Protein AF-A0A101X7H2-F1 (afdb_monomer)

Sequence (208 aa):
MVAVSFTDTSLLNEIDEDVVIRFPIRPHTFKRGKVRLMSVDAFEKALDPGRLSILKLIAFGVSRPPVIRQKLKLPKSTLYKHISVLTRYGWIERGEFGLVFSAPVYLVYEVEDGGPGSLSIRLVNGKGAFVDEKTGFIIINGVRPIPNCLKCPMLKQCTQHVKLLANTFNVTLRSGTPAEAYIEVLTWVTSKNLAKILNSIYLDLSLR

Nearest PDB structures (foldseek):
  1y0u-assembly1_B  TM=8.207E-01  e=7.523E-02  Archaeoglobus fulgidus DSM 4304
  5eeg-assembly1_A  TM=7.521E-01  e=1.465E-01  Streptomyces peucetius
  5eeg-assembly1_B  TM=7.516E-01  e=1.379E-01  Streptomyces peucetius
  8tjj-assembly2_B  TM=3.809E-01  e=6.273E-02  uncultured bacterium
  8tjj-assembly2_C  TM=3.634E-01  e=7.081E-02  uncultured bacterium

Secondary structure (DSSP, 8-state):
--------TT--------------------SS--EEEEEHHHHHGGGSHHHHHHHHHHHTT---HHHHHHHHT--HHHHHHHHHHHHHTTSEEEETTEEEES-SEEEEEEEEE-STT-EEEEEEEEEEEEEETTTEEEEEESSS--GGGGG-TTHHHHHHHHHHHHHHTT-----SSHHHHHHHHHHHHHHTSHHHHHHHS-------

Structure (mmCIF, N/CA/C/O backbone):
data_AF-A0A101X7H2-F1
#
_entry.id   AF-A0A101X7H2-F1
#
loop_
_atom_site.group_PDB
_atom_site.id
_atom_site.type_symbol
_atom_site.label_atom_id
_atom_site.label_alt_id
_atom_site.label_comp_id
_atom_site.label_asym_id
_atom_site.label_entity_id
_atom_site.label_seq_id
_atom_site.pdbx_PDB_ins_code
_atom_site.Cartn_x
_atom_site.Cartn_y
_atom_site.Cartn_z
_atom_site.occupancy
_atom_site.B_iso_or_equiv
_atom_site.auth_seq_id
_atom_site.auth_comp_id
_atom_site.auth_asym_id
_atom_site.auth_atom_id
_atom_site.pdbx_PDB_model_num
ATOM 1 N N . MET A 1 1 ? -66.264 -34.685 20.750 1.00 34.75 1 MET A N 1
ATOM 2 C CA . MET A 1 1 ? -65.382 -34.739 19.568 1.00 34.75 1 MET A CA 1
ATOM 3 C C . MET A 1 1 ? -65.082 -33.316 19.139 1.00 34.75 1 MET A C 1
ATOM 5 O O . MET A 1 1 ? -66.012 -32.564 18.907 1.00 34.75 1 MET A O 1
ATOM 9 N N . VAL A 1 2 ? -63.784 -33.004 19.153 1.00 33.31 2 VAL A N 1
ATOM 10 C CA . VAL A 1 2 ? -63.041 -31.872 18.568 1.00 33.31 2 VAL A CA 1
ATOM 11 C C . VAL A 1 2 ? -63.597 -30.459 18.790 1.00 33.31 2 VAL A C 1
ATOM 13 O O . VAL A 1 2 ? -64.379 -29.932 18.008 1.00 33.31 2 VAL A O 1
ATOM 16 N N . ALA A 1 3 ? -63.079 -29.829 19.848 1.00 29.88 3 ALA A N 1
ATOM 17 C CA . ALA A 1 3 ? -62.996 -28.383 19.984 1.00 29.88 3 ALA A CA 1
ATOM 18 C C . ALA A 1 3 ? -61.981 -27.843 18.964 1.00 29.88 3 ALA A C 1
ATOM 20 O O . ALA A 1 3 ? -60.828 -28.277 18.950 1.00 29.88 3 ALA A O 1
ATOM 21 N N . VAL A 1 4 ? -62.405 -26.912 18.109 1.00 37.12 4 VAL A N 1
ATOM 22 C CA . VAL A 1 4 ? -61.496 -26.172 17.229 1.00 37.12 4 VAL A CA 1
ATOM 23 C C . VAL A 1 4 ? -60.941 -25.008 18.041 1.00 37.12 4 VAL A C 1
ATOM 25 O O . VAL A 1 4 ? -61.641 -24.054 18.369 1.00 37.12 4 VAL A O 1
ATOM 28 N N . SER A 1 5 ? -59.688 -25.180 18.448 1.00 35.41 5 SER A N 1
ATOM 29 C CA . SER A 1 5 ? -58.875 -24.207 19.162 1.00 35.41 5 SER A CA 1
ATOM 30 C C . SER A 1 5 ? -58.620 -22.983 18.281 1.00 35.41 5 SER A C 1
ATOM 32 O O . SER A 1 5 ? -58.211 -23.105 17.128 1.00 35.41 5 SER A O 1
ATOM 34 N N . PHE A 1 6 ? -58.860 -21.804 18.858 1.00 43.09 6 PHE A N 1
ATOM 35 C CA . PHE A 1 6 ? -58.275 -20.540 18.430 1.00 43.09 6 PHE A CA 1
ATOM 36 C C . PHE A 1 6 ? -56.750 -20.648 18.547 1.00 43.09 6 PHE A C 1
ATOM 38 O O . PHE A 1 6 ? -56.192 -20.427 19.620 1.00 43.09 6 PHE A O 1
ATOM 45 N N . THR A 1 7 ? -56.071 -20.983 17.456 1.00 40.22 7 THR A N 1
ATOM 46 C CA . THR A 1 7 ? -54.629 -20.757 17.328 1.00 40.22 7 THR A CA 1
ATOM 47 C C . THR A 1 7 ? -54.407 -19.410 16.660 1.00 40.22 7 THR A C 1
ATOM 49 O O . THR A 1 7 ? -54.354 -19.289 15.441 1.00 40.22 7 THR A O 1
ATOM 52 N N . ASP A 1 8 ? -54.404 -18.396 17.518 1.00 34.41 8 ASP A N 1
ATOM 53 C CA . ASP A 1 8 ? -53.362 -17.375 17.608 1.00 34.41 8 ASP A CA 1
ATOM 54 C C . ASP A 1 8 ? -52.754 -16.880 16.278 1.00 34.41 8 ASP A C 1
ATOM 56 O O . ASP A 1 8 ? -51.715 -17.339 15.809 1.00 34.41 8 ASP A O 1
ATOM 60 N N . THR A 1 9 ? -53.386 -15.870 15.681 1.00 38.22 9 THR A N 1
ATOM 61 C CA . THR A 1 9 ? -52.862 -15.093 14.543 1.00 38.22 9 THR A CA 1
ATOM 62 C C . THR A 1 9 ? -51.767 -14.088 14.945 1.00 38.22 9 THR A C 1
ATOM 64 O O . THR A 1 9 ? -51.571 -13.088 14.260 1.00 38.22 9 THR A O 1
ATOM 67 N N . SER A 1 10 ? -51.046 -14.319 16.047 1.00 34.50 10 SER A N 1
ATOM 68 C CA . SER A 1 10 ? -50.005 -13.408 16.555 1.00 34.50 10 SER A CA 1
ATOM 69 C C . SER A 1 10 ? -48.562 -13.789 16.178 1.00 34.50 10 SER A C 1
ATOM 71 O O . SER A 1 10 ? -47.632 -13.088 16.563 1.00 34.50 10 SER A O 1
ATOM 73 N N . LEU A 1 11 ? -48.350 -14.825 15.355 1.00 39.25 11 LEU A N 1
ATOM 74 C CA . LEU A 1 11 ? -47.014 -15.299 14.937 1.00 39.25 11 LEU A CA 1
ATOM 75 C C . LEU A 1 11 ? -46.610 -14.937 13.493 1.00 39.25 11 LEU A C 1
ATOM 77 O O . LEU A 1 11 ? -45.854 -15.661 12.855 1.00 39.25 11 LEU A O 1
ATOM 81 N N . LEU A 1 12 ? -47.084 -13.807 12.963 1.00 36.59 12 LEU A N 1
ATOM 82 C CA . LEU A 1 12 ? -46.564 -13.236 11.705 1.00 36.59 12 LEU A CA 1
ATOM 83 C C . LEU A 1 12 ? -45.956 -11.838 11.895 1.00 36.59 12 LEU A C 1
ATOM 85 O O . LEU A 1 12 ? -45.881 -11.055 10.952 1.00 36.59 12 LEU A O 1
ATOM 89 N N . ASN A 1 13 ? -45.494 -11.534 13.109 1.00 44.19 13 ASN A N 1
ATOM 90 C CA . ASN A 1 13 ? -44.540 -10.454 13.340 1.00 44.19 13 ASN A CA 1
ATOM 91 C C . ASN A 1 13 ? -43.134 -11.044 13.360 1.00 44.19 13 ASN A C 1
ATOM 93 O O . ASN A 1 13 ? -42.662 -11.445 14.413 1.00 44.19 13 ASN A O 1
ATOM 97 N N . GLU A 1 14 ? -42.533 -11.128 12.180 1.00 42.12 14 GLU A N 1
ATOM 98 C CA . GLU A 1 14 ? -41.096 -10.999 11.896 1.00 42.12 14 GLU A CA 1
ATOM 99 C C . GLU A 1 14 ? -40.931 -11.407 10.431 1.00 42.12 14 GLU A C 1
ATOM 101 O O . GLU A 1 14 ? -40.476 -12.492 10.085 1.00 42.12 14 GLU A O 1
ATOM 106 N N . ILE A 1 15 ? -41.406 -10.543 9.529 1.00 39.25 15 ILE A N 1
ATOM 107 C CA . ILE A 1 15 ? -40.861 -10.572 8.176 1.00 39.25 15 ILE A CA 1
ATOM 108 C C . ILE A 1 15 ? -39.441 -10.046 8.343 1.00 39.25 15 ILE A C 1
ATOM 110 O O . ILE A 1 15 ? -39.266 -8.860 8.616 1.00 39.25 15 ILE A O 1
ATOM 114 N N . ASP A 1 16 ? -38.482 -10.970 8.255 1.00 42.03 16 ASP A N 1
ATOM 115 C CA . ASP A 1 16 ? -37.051 -10.743 8.073 1.00 42.03 16 ASP A CA 1
ATOM 116 C C . ASP A 1 16 ? -36.818 -9.520 7.182 1.00 42.03 16 ASP A C 1
ATOM 118 O O . ASP A 1 16 ? -36.828 -9.598 5.950 1.00 42.03 16 ASP A O 1
ATOM 122 N N . GLU A 1 17 ? -36.574 -8.373 7.802 1.00 36.44 17 GLU A N 1
ATOM 123 C CA . GLU A 1 17 ? -35.871 -7.289 7.141 1.00 36.44 17 GLU A CA 1
ATOM 124 C C . GLU A 1 17 ? -34.368 -7.528 7.313 1.00 36.44 17 GLU A C 1
ATOM 126 O O . GLU A 1 17 ? -33.645 -6.738 7.920 1.00 36.44 17 GLU A O 1
ATOM 131 N N . ASP A 1 18 ? -33.876 -8.611 6.702 1.00 37.03 18 ASP A N 1
ATOM 132 C CA . ASP A 1 18 ? -32.499 -8.652 6.215 1.00 37.03 18 ASP A CA 1
ATOM 133 C C . ASP A 1 18 ? -32.395 -7.599 5.102 1.00 37.03 18 ASP A C 1
ATOM 135 O O . ASP A 1 18 ? -32.507 -7.869 3.899 1.00 37.03 18 ASP A O 1
ATOM 139 N N . VAL A 1 19 ? -32.233 -6.336 5.506 1.00 32.72 19 VAL A N 1
ATOM 140 C CA . VAL A 1 19 ? -31.982 -5.227 4.589 1.00 32.72 19 VAL A CA 1
ATOM 141 C C . VAL A 1 19 ? -30.575 -5.402 4.028 1.00 32.72 19 VAL A C 1
ATOM 143 O O . VAL A 1 19 ? -29.582 -4.873 4.527 1.00 32.72 19 VAL A O 1
ATOM 146 N N . VAL A 1 20 ? -30.494 -6.154 2.933 1.00 32.53 20 VAL A N 1
ATOM 147 C CA . VAL A 1 20 ? -29.313 -6.256 2.079 1.00 32.53 20 VAL A CA 1
ATOM 148 C C . VAL A 1 20 ? -29.099 -4.903 1.397 1.00 32.53 20 VAL A C 1
ATOM 150 O O . VAL A 1 20 ? -29.690 -4.605 0.354 1.00 32.53 20 VAL A O 1
ATOM 153 N N . ILE A 1 21 ? -28.236 -4.064 1.971 1.00 34.41 21 ILE A N 1
ATOM 154 C CA . ILE A 1 21 ? -27.863 -2.792 1.348 1.00 34.41 21 ILE A CA 1
ATOM 155 C C . ILE A 1 21 ? -26.927 -3.065 0.159 1.00 34.41 21 ILE A C 1
ATOM 157 O O . ILE A 1 21 ? -25.789 -3.509 0.311 1.00 34.41 21 ILE A O 1
ATOM 161 N N . ARG A 1 22 ? -27.414 -2.782 -1.056 1.00 31.39 22 ARG A N 1
ATOM 162 C CA . ARG A 1 22 ? -26.654 -2.842 -2.316 1.00 31.39 22 ARG A CA 1
ATOM 163 C C . ARG A 1 22 ? -25.973 -1.492 -2.576 1.00 31.39 22 ARG A C 1
ATOM 165 O O . ARG A 1 22 ? -26.665 -0.494 -2.757 1.00 31.39 22 ARG A O 1
ATOM 172 N N . PHE A 1 23 ? -24.641 -1.454 -2.678 1.00 37.84 23 PHE A N 1
ATOM 173 C CA . PHE A 1 23 ? -23.886 -0.226 -2.978 1.00 37.84 23 PHE A CA 1
ATOM 174 C C . PHE A 1 23 ? -23.276 -0.248 -4.396 1.00 37.84 23 PHE A C 1
ATOM 176 O O . PHE A 1 23 ? -22.482 -1.138 -4.706 1.00 37.84 23 PHE A O 1
ATOM 183 N N . PRO A 1 24 ? -23.603 0.717 -5.280 1.00 30.33 24 PRO A N 1
ATOM 184 C CA . PRO A 1 24 ? -22.972 0.847 -6.591 1.00 30.33 24 PRO A CA 1
ATOM 185 C C . PRO A 1 24 ? -21.582 1.501 -6.494 1.00 30.33 24 PRO A C 1
ATOM 187 O O . PRO A 1 24 ? -21.415 2.574 -5.921 1.00 30.33 24 PRO A O 1
ATOM 190 N N . ILE A 1 25 ? -20.583 0.878 -7.124 1.00 41.84 25 ILE A N 1
ATOM 191 C CA . ILE A 1 25 ? -19.195 1.361 -7.177 1.00 41.84 25 ILE A CA 1
ATOM 192 C C . ILE A 1 25 ? -18.964 2.144 -8.474 1.00 41.84 25 ILE A C 1
ATOM 194 O O . ILE A 1 25 ? -18.911 1.534 -9.544 1.00 41.84 25 ILE A O 1
ATOM 198 N N . ARG A 1 26 ? -18.733 3.463 -8.382 1.00 30.84 26 ARG A N 1
ATOM 199 C CA . ARG A 1 26 ? -17.979 4.273 -9.366 1.00 30.84 26 ARG A CA 1
ATOM 200 C C . ARG A 1 26 ? -17.288 5.463 -8.679 1.00 30.84 26 ARG A C 1
ATOM 202 O O . ARG A 1 26 ? -17.756 5.925 -7.644 1.00 30.84 26 ARG A O 1
ATOM 209 N N . PRO A 1 27 ? -16.113 5.873 -9.193 1.00 38.53 27 PRO A N 1
ATOM 210 C CA . PRO A 1 27 ? -15.098 6.602 -8.435 1.00 38.53 27 PRO A CA 1
ATOM 211 C C . PRO A 1 27 ? -15.566 8.032 -8.214 1.00 38.53 27 PRO A C 1
ATOM 213 O O . PRO A 1 27 ? -16.186 8.527 -9.127 1.00 38.53 27 PRO A O 1
ATOM 216 N N . HIS A 1 28 ? -15.206 8.711 -7.121 1.00 34.47 28 HIS A N 1
ATOM 217 C CA . HIS A 1 28 ? -14.732 10.105 -7.158 1.00 34.47 28 HIS A CA 1
ATOM 218 C C . HIS A 1 28 ? -14.074 10.489 -5.817 1.00 34.47 28 HIS A C 1
ATOM 220 O O . HIS A 1 28 ? -14.690 10.498 -4.761 1.00 34.47 28 HIS A O 1
ATOM 226 N N . THR A 1 29 ? -12.785 10.839 -5.914 1.00 29.73 29 THR A N 1
ATOM 227 C CA . THR A 1 29 ? -12.003 11.700 -5.003 1.00 29.73 29 THR A CA 1
ATOM 228 C C . THR A 1 29 ? -11.789 11.299 -3.535 1.00 29.73 29 THR A C 1
ATOM 230 O O . THR A 1 29 ? -12.615 11.525 -2.669 1.00 29.73 29 THR A O 1
ATOM 233 N N . PHE A 1 30 ? -10.531 10.959 -3.230 1.00 38.25 30 PHE A N 1
ATOM 234 C CA . PHE A 1 30 ? -9.830 11.620 -2.125 1.00 38.25 30 PHE A CA 1
ATOM 235 C C . PHE A 1 30 ? -8.454 12.043 -2.650 1.00 38.25 30 PHE A C 1
ATOM 237 O O . PHE A 1 30 ? -7.605 11.206 -2.973 1.00 38.25 30 PHE A O 1
ATOM 244 N N . LYS A 1 31 ? -8.268 13.352 -2.820 1.00 41.50 31 LYS A N 1
ATOM 245 C CA . LYS A 1 31 ? -6.944 13.969 -2.911 1.00 41.50 31 LYS A CA 1
ATOM 246 C C . LYS A 1 31 ? -6.372 13.921 -1.481 1.00 41.50 31 LYS A C 1
ATOM 248 O O . LYS A 1 31 ? -7.020 14.444 -0.590 1.00 41.50 31 LYS A O 1
ATOM 253 N N . ARG A 1 32 ? -5.208 13.281 -1.273 1.00 36.09 32 ARG A N 1
ATOM 254 C CA . ARG A 1 32 ? -4.495 13.094 0.023 1.00 36.09 32 ARG A CA 1
ATOM 255 C C . ARG A 1 32 ? -5.311 12.434 1.151 1.00 36.09 32 ARG A C 1
ATOM 257 O O . ARG A 1 32 ? -5.939 13.149 1.905 1.00 36.09 32 ARG A O 1
ATOM 264 N N . GLY A 1 33 ? -5.240 11.100 1.317 1.00 47.41 33 GLY A N 1
ATOM 265 C CA . GLY A 1 33 ? -5.815 10.389 2.486 1.00 47.41 33 GLY A CA 1
ATOM 266 C C . GLY A 1 33 ? -6.754 9.197 2.218 1.00 47.41 33 GLY A C 1
ATOM 267 O O . GLY A 1 33 ? -7.489 8.808 3.118 1.00 47.41 33 GLY A O 1
ATOM 268 N N . LYS A 1 34 ? -6.745 8.582 1.020 1.00 62.59 34 LYS A N 1
ATOM 269 C CA . LYS A 1 34 ? -7.486 7.320 0.806 1.00 62.59 34 LYS A CA 1
ATOM 270 C C . LYS A 1 34 ? -6.868 6.198 1.647 1.00 62.59 34 LYS A C 1
ATOM 272 O O . LYS A 1 34 ? -5.692 5.878 1.485 1.00 62.59 34 LYS A O 1
ATOM 277 N N . VAL A 1 35 ? -7.673 5.570 2.490 1.00 70.38 35 VAL A N 1
ATOM 278 C CA . VAL A 1 35 ? -7.347 4.281 3.100 1.00 70.38 35 VAL A CA 1
ATOM 279 C C . VAL A 1 35 ? -8.058 3.208 2.287 1.00 70.38 35 VAL A C 1
ATOM 281 O O . VAL A 1 35 ? -9.254 3.323 2.035 1.00 70.38 35 VAL A O 1
ATOM 284 N N . ARG A 1 36 ? -7.333 2.183 1.843 1.00 78.06 36 ARG A N 1
ATOM 285 C CA . ARG A 1 36 ? -7.913 1.013 1.185 1.00 78.06 36 ARG A CA 1
ATOM 286 C C . ARG A 1 36 ? -7.902 -0.167 2.140 1.00 78.06 36 ARG A C 1
ATOM 288 O O . ARG A 1 36 ? -6.846 -0.545 2.641 1.00 78.06 36 ARG A O 1
ATOM 295 N N . LEU A 1 37 ? -9.072 -0.756 2.348 1.00 77.38 37 LEU A N 1
ATOM 296 C CA . LEU A 1 37 ? -9.191 -2.056 2.989 1.00 77.38 37 LEU A CA 1
ATOM 297 C C . LEU A 1 37 ? -8.902 -3.148 1.963 1.00 77.38 37 LEU A C 1
ATOM 299 O O . LEU A 1 37 ? -9.327 -3.065 0.810 1.00 77.38 37 LEU A O 1
ATOM 303 N N . MET A 1 38 ? -8.146 -4.156 2.371 1.00 82.94 38 MET A N 1
ATOM 304 C CA . MET A 1 38 ? -7.752 -5.262 1.510 1.00 82.94 38 MET A CA 1
ATOM 305 C C . MET A 1 38 ? -7.771 -6.562 2.301 1.00 82.94 38 MET A C 1
ATOM 307 O O . MET A 1 38 ? -7.317 -6.587 3.442 1.00 82.94 38 MET A O 1
ATOM 311 N N . SER A 1 39 ? -8.274 -7.643 1.704 1.00 82.94 39 SER A N 1
ATOM 312 C CA . SER A 1 39 ? -8.235 -8.945 2.364 1.00 82.94 39 SER A CA 1
ATOM 313 C C . SER A 1 39 ? -6.790 -9.406 2.579 1.00 82.94 39 SER A C 1
ATOM 315 O O . SER A 1 39 ? -5.888 -9.029 1.822 1.00 82.94 39 SER A O 1
ATOM 317 N N . VAL A 1 40 ? -6.561 -10.256 3.582 1.00 85.69 40 VAL A N 1
ATOM 318 C CA . VAL A 1 40 ? -5.243 -10.875 3.815 1.00 85.69 40 VAL A CA 1
ATOM 319 C C . VAL A 1 40 ? -4.705 -11.541 2.545 1.00 85.69 40 VAL A C 1
ATOM 321 O O . VAL A 1 40 ? -3.553 -11.302 2.189 1.00 85.69 40 VAL A O 1
ATOM 324 N N . ASP A 1 41 ? -5.533 -12.299 1.818 1.00 86.06 41 ASP A N 1
ATOM 325 C CA . ASP A 1 41 ? -5.107 -12.972 0.581 1.00 86.06 41 ASP A CA 1
ATOM 326 C C . ASP A 1 41 ? -4.626 -11.968 -0.478 1.00 86.06 41 ASP A C 1
ATOM 328 O O . ASP A 1 41 ? -3.528 -12.106 -1.025 1.00 86.06 41 ASP A O 1
ATOM 332 N N . ALA A 1 42 ? -5.404 -10.910 -0.723 1.00 86.12 42 ALA A N 1
ATOM 333 C CA . ALA A 1 42 ? -5.056 -9.863 -1.680 1.00 86.12 42 ALA A CA 1
ATOM 334 C C . ALA A 1 42 ? -3.770 -9.116 -1.284 1.00 86.12 42 ALA A C 1
ATOM 336 O O . ALA A 1 42 ? -2.949 -8.777 -2.148 1.00 86.12 42 ALA A O 1
ATOM 337 N N . PHE A 1 43 ? -3.564 -8.900 0.016 1.00 90.06 43 PHE A N 1
ATOM 338 C CA . PHE A 1 43 ? -2.352 -8.281 0.537 1.00 90.06 43 PHE A CA 1
ATOM 339 C C . PHE A 1 43 ? -1.125 -9.163 0.288 1.00 90.06 43 PHE A C 1
ATOM 341 O O . PHE A 1 43 ? -0.117 -8.706 -0.258 1.00 90.06 43 PHE A O 1
ATOM 348 N N . GLU A 1 44 ? -1.230 -10.452 0.603 1.00 91.69 44 GLU A N 1
ATOM 349 C CA . GLU A 1 44 ? -0.140 -11.415 0.444 1.00 91.69 44 GLU A CA 1
ATOM 350 C C . GLU A 1 44 ? 0.232 -11.645 -1.021 1.00 91.69 44 GLU A C 1
ATOM 352 O O . GLU A 1 44 ? 1.407 -11.868 -1.336 1.00 91.69 44 GLU A O 1
ATOM 357 N N . LYS A 1 45 ? -0.714 -11.474 -1.957 1.00 91.38 45 LYS A N 1
ATOM 358 C CA . LYS A 1 45 ? -0.387 -11.510 -3.387 1.00 91.38 45 LYS A CA 1
ATOM 359 C C . LYS A 1 45 ? 0.632 -10.448 -3.797 1.00 91.38 45 LYS A C 1
ATOM 361 O O . LYS A 1 45 ? 1.293 -10.666 -4.807 1.00 91.38 45 LYS A O 1
ATOM 366 N N . ALA A 1 46 ? 0.828 -9.339 -3.086 1.00 91.88 46 ALA A N 1
ATOM 367 C CA . ALA A 1 46 ? 1.871 -8.372 -3.454 1.00 91.88 46 ALA A CA 1
ATOM 368 C C . ALA A 1 46 ? 3.283 -8.756 -2.993 1.00 91.88 46 ALA A C 1
ATOM 370 O O . ALA A 1 46 ? 4.243 -8.219 -3.544 1.00 91.88 46 ALA A O 1
ATOM 371 N N . LEU A 1 47 ? 3.427 -9.682 -2.041 1.00 91.19 47 LEU A N 1
ATOM 372 C CA . LEU A 1 47 ? 4.702 -9.975 -1.369 1.00 91.19 47 LEU A CA 1
ATOM 373 C C . LEU A 1 47 ? 5.697 -10.787 -2.214 1.00 91.19 47 LEU A C 1
ATOM 375 O O . LEU A 1 47 ? 6.825 -11.029 -1.792 1.00 91.19 47 LEU A O 1
ATOM 379 N N . ASP A 1 48 ? 5.308 -11.173 -3.427 1.00 93.12 48 ASP A N 1
ATOM 380 C CA . ASP A 1 48 ? 6.220 -11.740 -4.417 1.00 93.12 48 ASP A CA 1
ATOM 381 C C . ASP A 1 48 ? 7.355 -10.747 -4.761 1.00 93.12 48 ASP A C 1
ATOM 383 O O . ASP A 1 48 ? 7.072 -9.583 -5.066 1.00 93.12 48 ASP A O 1
ATOM 387 N N . PRO A 1 49 ? 8.635 -11.170 -4.785 1.00 91.31 49 PRO A N 1
ATOM 388 C CA . PRO A 1 49 ? 9.768 -10.269 -5.022 1.00 91.31 49 PRO A CA 1
ATOM 389 C C . PRO A 1 49 ? 9.686 -9.470 -6.332 1.00 91.31 49 PRO A C 1
ATOM 391 O O . PRO A 1 49 ? 10.095 -8.303 -6.384 1.00 91.31 49 PRO A O 1
ATOM 394 N N . GLY A 1 50 ? 9.136 -10.071 -7.394 1.00 93.06 50 GLY A N 1
ATOM 395 C CA . GLY A 1 50 ? 8.928 -9.400 -8.677 1.00 93.06 50 GLY A CA 1
ATOM 396 C C . GLY A 1 50 ? 7.882 -8.293 -8.566 1.00 93.06 50 GLY A C 1
ATOM 397 O O . GLY A 1 50 ? 8.106 -7.170 -9.027 1.00 93.06 50 GLY A O 1
ATOM 398 N N . ARG A 1 51 ? 6.767 -8.574 -7.886 1.00 95.25 51 ARG A N 1
ATOM 399 C CA . ARG A 1 51 ? 5.705 -7.590 -7.614 1.00 95.25 51 ARG A CA 1
ATOM 400 C C . ARG A 1 51 ? 6.187 -6.464 -6.705 1.00 95.25 51 ARG A C 1
ATOM 402 O O . ARG A 1 51 ? 5.958 -5.305 -7.041 1.00 95.25 51 ARG A O 1
ATOM 409 N N . LEU A 1 52 ? 6.922 -6.770 -5.638 1.00 93.38 52 LEU A N 1
ATOM 410 C CA . LEU A 1 52 ? 7.527 -5.759 -4.762 1.00 93.38 52 LEU A CA 1
ATOM 411 C C . LEU A 1 52 ? 8.476 -4.831 -5.526 1.00 93.38 52 LEU A C 1
ATOM 413 O O . LEU A 1 52 ? 8.450 -3.614 -5.336 1.00 93.38 52 LEU A O 1
ATOM 417 N N . SER A 1 53 ? 9.273 -5.384 -6.442 1.00 93.31 53 SER A N 1
ATOM 418 C CA . SER A 1 53 ? 10.174 -4.596 -7.290 1.00 93.31 53 SER A CA 1
ATOM 419 C C . SER A 1 53 ? 9.410 -3.656 -8.230 1.00 93.31 53 SER A C 1
ATOM 421 O O . SER A 1 53 ? 9.815 -2.508 -8.425 1.00 93.31 53 SER A O 1
ATOM 423 N N . ILE A 1 54 ? 8.280 -4.112 -8.779 1.00 95.06 54 ILE A N 1
ATOM 424 C CA . ILE A 1 54 ? 7.384 -3.287 -9.604 1.00 95.06 54 ILE A CA 1
ATOM 425 C C . ILE A 1 54 ? 6.747 -2.173 -8.764 1.00 95.06 54 ILE A C 1
ATOM 427 O O . ILE A 1 54 ? 6.815 -1.009 -9.157 1.00 95.06 54 ILE A O 1
ATOM 431 N N . LEU A 1 55 ? 6.174 -2.502 -7.602 1.00 93.88 55 LEU A N 1
ATOM 432 C CA . LEU A 1 55 ? 5.550 -1.532 -6.696 1.00 93.88 55 LEU A CA 1
ATOM 433 C C . LEU A 1 55 ? 6.549 -0.462 -6.241 1.00 93.88 55 LEU A C 1
ATOM 435 O O . LEU A 1 55 ? 6.229 0.725 -6.261 1.00 93.88 55 LEU A O 1
ATOM 439 N N . LYS A 1 56 ? 7.788 -0.855 -5.923 1.00 90.62 56 LYS A N 1
ATOM 440 C CA . LYS A 1 56 ? 8.870 0.080 -5.588 1.00 90.62 56 LYS A CA 1
ATOM 441 C C . LYS A 1 56 ? 9.142 1.070 -6.722 1.00 90.62 56 LYS A C 1
ATOM 443 O O . LYS A 1 56 ? 9.279 2.261 -6.468 1.00 90.62 56 LYS A O 1
ATOM 448 N N . LEU A 1 57 ? 9.215 0.599 -7.967 1.00 92.00 57 LEU A N 1
ATOM 449 C CA . LEU A 1 57 ? 9.420 1.473 -9.125 1.00 92.00 57 LEU A CA 1
ATOM 450 C C . LEU A 1 57 ? 8.256 2.451 -9.318 1.00 92.00 57 LEU A C 1
ATOM 452 O O . LEU A 1 57 ? 8.502 3.637 -9.535 1.00 92.00 57 LEU A O 1
ATOM 456 N N . ILE A 1 58 ? 7.016 1.979 -9.174 1.00 92.88 58 ILE A N 1
ATOM 457 C CA . ILE A 1 58 ? 5.820 2.830 -9.243 1.00 92.88 58 ILE A CA 1
ATOM 458 C C . ILE A 1 58 ? 5.848 3.894 -8.137 1.00 92.88 58 ILE A C 1
ATOM 460 O O . ILE A 1 58 ? 5.534 5.049 -8.409 1.00 92.88 58 ILE A O 1
ATOM 464 N N . ALA A 1 59 ? 6.288 3.542 -6.923 1.00 88.81 59 ALA A N 1
ATOM 465 C CA . ALA A 1 59 ? 6.355 4.468 -5.786 1.00 88.81 59 ALA A CA 1
ATOM 466 C C . ALA A 1 59 ? 7.323 5.633 -6.035 1.00 88.81 59 ALA A C 1
ATOM 468 O O . ALA A 1 59 ? 7.081 6.748 -5.591 1.00 88.81 59 ALA A O 1
ATOM 469 N N . PHE A 1 60 ? 8.384 5.383 -6.804 1.00 86.75 60 PHE A N 1
ATOM 470 C CA . PHE A 1 60 ? 9.335 6.400 -7.255 1.00 86.75 60 PHE A CA 1
ATOM 471 C C . PHE A 1 60 ? 8.948 7.045 -8.599 1.00 86.75 60 PHE A C 1
ATOM 473 O O . PHE A 1 60 ? 9.798 7.614 -9.284 1.00 86.75 60 PHE A O 1
ATOM 480 N N . GLY A 1 61 ? 7.683 6.935 -9.015 1.00 87.44 61 GLY A N 1
ATOM 481 C CA . GLY A 1 61 ? 7.149 7.595 -10.210 1.00 87.44 61 GLY A CA 1
ATOM 482 C C . GLY A 1 61 ? 7.423 6.875 -11.534 1.00 87.44 61 GLY A C 1
ATOM 483 O O . GLY A 1 61 ? 7.047 7.373 -12.597 1.00 87.44 61 GLY A O 1
ATOM 484 N N . VAL A 1 62 ? 8.035 5.686 -11.524 1.00 92.19 62 VAL A N 1
ATOM 485 C CA . VAL A 1 62 ? 8.213 4.879 -12.740 1.00 92.19 62 VAL A CA 1
ATOM 486 C C . VAL A 1 62 ? 6.923 4.107 -13.020 1.00 92.19 62 VAL A C 1
ATOM 488 O O . VAL A 1 62 ? 6.770 2.944 -12.655 1.00 92.19 62 VAL A O 1
ATOM 491 N N . SER A 1 63 ? 5.989 4.773 -13.693 1.00 91.31 63 SER A N 1
ATOM 492 C CA . SER A 1 63 ? 4.613 4.301 -13.896 1.00 91.31 63 SER A CA 1
ATOM 493 C C . SER A 1 63 ? 4.384 3.547 -15.214 1.00 91.31 63 SER A C 1
ATOM 495 O O . SER A 1 63 ? 3.391 2.834 -15.368 1.00 91.31 63 SER A O 1
ATOM 497 N N . ARG A 1 64 ? 5.280 3.682 -16.201 1.00 95.75 64 ARG A N 1
ATOM 498 C CA . ARG A 1 64 ? 5.083 3.123 -17.552 1.00 95.75 64 ARG A CA 1
ATOM 499 C C . ARG A 1 64 ? 5.606 1.681 -17.659 1.00 95.75 64 ARG A C 1
ATOM 501 O O . ARG A 1 64 ? 6.814 1.479 -17.503 1.00 95.75 64 ARG A O 1
ATOM 508 N N . PRO A 1 65 ? 4.773 0.685 -18.037 1.00 94.81 65 PRO A N 1
ATOM 509 C CA . PRO A 1 65 ? 5.204 -0.714 -18.146 1.00 94.81 65 PRO A CA 1
ATOM 510 C C . PRO A 1 65 ? 6.453 -0.954 -19.016 1.00 94.81 65 PRO A C 1
ATOM 512 O O . PRO A 1 65 ? 7.309 -1.731 -18.596 1.00 94.81 65 PRO A O 1
ATOM 515 N N . PRO A 1 66 ? 6.645 -0.289 -20.177 1.00 94.62 66 PRO A N 1
ATOM 516 C CA . PRO A 1 66 ? 7.872 -0.456 -20.961 1.00 94.62 66 PRO A CA 1
ATOM 517 C C . PRO A 1 66 ? 9.146 -0.057 -20.202 1.00 94.62 66 PRO A C 1
ATOM 519 O O . PRO A 1 66 ? 10.163 -0.741 -20.317 1.00 94.62 66 PRO A O 1
ATOM 522 N N . VAL A 1 67 ? 9.077 1.003 -19.390 1.00 96.25 67 VAL A N 1
ATOM 523 C CA . VAL A 1 67 ? 10.208 1.508 -18.593 1.00 96.25 67 VAL A CA 1
ATOM 524 C C . VAL A 1 67 ? 10.478 0.589 -17.404 1.00 96.25 67 VAL A C 1
ATOM 526 O O . VAL A 1 67 ? 11.629 0.244 -17.136 1.00 96.25 67 VAL A O 1
ATOM 529 N N . ILE A 1 68 ? 9.418 0.125 -16.732 1.00 96.00 68 ILE A N 1
ATOM 530 C CA . ILE A 1 68 ? 9.511 -0.877 -15.658 1.00 96.00 68 ILE A CA 1
ATOM 531 C C . ILE A 1 68 ? 10.198 -2.142 -16.186 1.00 96.00 68 ILE A C 1
ATOM 533 O O . ILE A 1 68 ? 11.142 -2.639 -15.571 1.00 96.00 68 ILE A O 1
ATOM 537 N N . ARG A 1 69 ? 9.784 -2.624 -17.367 1.00 96.06 69 ARG A N 1
ATOM 538 C CA . ARG A 1 69 ? 10.383 -3.791 -18.027 1.00 96.06 69 ARG A CA 1
ATOM 539 C C . ARG A 1 69 ? 11.884 -3.622 -18.233 1.00 96.06 69 ARG A C 1
ATOM 541 O O . ARG A 1 69 ? 12.640 -4.535 -17.926 1.00 96.06 69 ARG A O 1
ATOM 548 N N . GLN A 1 70 ? 12.299 -2.468 -18.755 1.00 95.69 70 GLN A N 1
ATOM 549 C CA . GLN A 1 70 ? 13.704 -2.178 -19.034 1.00 95.69 70 GLN A CA 1
ATOM 550 C C . GLN A 1 70 ? 14.535 -2.137 -17.747 1.00 95.69 70 GLN A C 1
ATOM 552 O O . GLN A 1 70 ? 15.611 -2.728 -17.701 1.00 95.69 70 GLN A O 1
ATOM 557 N N . LYS A 1 71 ? 14.022 -1.494 -16.689 1.00 95.88 71 LYS A N 1
ATOM 558 C CA . LYS A 1 71 ? 14.721 -1.393 -15.399 1.00 95.88 71 LYS A CA 1
ATOM 559 C C . LYS A 1 71 ? 14.858 -2.739 -14.691 1.00 95.88 71 LYS A C 1
ATOM 561 O O . LYS A 1 71 ? 15.904 -3.001 -14.110 1.00 95.88 71 LYS A O 1
ATOM 566 N N . LEU A 1 72 ? 13.828 -3.584 -14.749 1.00 95.00 72 LEU A N 1
ATOM 567 C CA . LEU A 1 72 ? 13.832 -4.893 -14.087 1.00 95.00 72 LEU A CA 1
ATOM 568 C C . LEU A 1 72 ? 14.368 -6.029 -14.970 1.00 95.00 72 LEU A C 1
ATOM 570 O O . LEU A 1 72 ? 14.497 -7.149 -14.489 1.00 95.00 72 LEU A O 1
ATOM 574 N N . LYS A 1 73 ? 14.652 -5.766 -16.253 1.00 95.06 73 LYS A N 1
ATOM 575 C CA . LYS A 1 73 ? 15.067 -6.770 -17.251 1.00 95.06 73 LYS A CA 1
ATOM 576 C C . LYS A 1 73 ? 14.124 -7.986 -17.315 1.00 95.06 73 LYS A C 1
ATOM 578 O O . LYS A 1 73 ? 14.555 -9.108 -17.558 1.00 95.06 73 LYS A O 1
ATOM 583 N N . LEU A 1 74 ? 12.824 -7.765 -17.102 1.00 92.38 74 LEU A N 1
ATOM 584 C CA . LEU A 1 74 ? 11.822 -8.836 -17.083 1.00 92.38 74 LEU A CA 1
ATOM 585 C C . LEU A 1 74 ? 11.311 -9.175 -18.493 1.00 92.38 74 LEU A C 1
ATOM 587 O O . LEU A 1 74 ? 11.102 -8.267 -19.308 1.00 92.38 74 LEU A O 1
ATOM 591 N N . PRO A 1 75 ? 10.985 -10.451 -18.772 1.00 95.44 75 PRO A N 1
ATOM 592 C CA . PRO A 1 75 ? 10.215 -10.815 -19.955 1.00 95.44 75 PRO A CA 1
ATOM 593 C C . PRO A 1 75 ? 8.867 -10.084 -19.991 1.00 95.44 75 PRO A C 1
ATOM 595 O O . PRO A 1 75 ? 8.225 -9.871 -18.958 1.00 95.44 75 PRO A O 1
ATOM 598 N N . LYS A 1 76 ? 8.401 -9.728 -21.198 1.00 94.50 76 LYS A N 1
ATOM 599 C CA . LYS A 1 76 ? 7.128 -9.006 -21.389 1.00 94.50 76 LYS A CA 1
ATOM 600 C C . LYS A 1 76 ? 5.964 -9.757 -20.731 1.00 94.50 76 LYS A C 1
ATOM 602 O O . LYS A 1 76 ? 5.224 -9.163 -19.957 1.00 94.50 76 LYS A O 1
ATOM 607 N N . SER A 1 77 ? 5.823 -11.051 -21.014 1.00 95.94 77 SER A N 1
ATOM 608 C CA . SER A 1 77 ? 4.747 -11.894 -20.476 1.00 95.94 77 SER A CA 1
ATOM 609 C C . SER A 1 77 ? 4.753 -11.930 -18.945 1.00 95.94 77 SER A C 1
ATOM 611 O O . SER A 1 77 ? 3.712 -11.723 -18.328 1.00 95.94 77 SER A O 1
ATOM 613 N N . THR A 1 78 ? 5.922 -12.112 -18.331 1.00 96.38 78 THR A N 1
ATOM 614 C CA . THR A 1 78 ? 6.095 -12.119 -16.873 1.00 96.38 78 THR A CA 1
ATOM 615 C C . THR A 1 78 ? 5.683 -10.789 -16.248 1.00 96.38 78 THR A C 1
ATOM 617 O O . THR A 1 78 ? 4.889 -10.777 -15.308 1.00 96.38 78 THR A O 1
ATOM 620 N N . LEU A 1 79 ? 6.127 -9.658 -16.808 1.00 96.81 79 LEU A N 1
ATOM 621 C CA . LEU A 1 79 ? 5.738 -8.336 -16.311 1.00 96.81 79 LEU A CA 1
ATOM 622 C C . LEU A 1 79 ? 4.214 -8.144 -16.326 1.00 96.81 79 LEU A C 1
ATOM 624 O O . LEU A 1 79 ? 3.637 -7.726 -15.324 1.00 96.81 79 LEU A O 1
ATOM 628 N N . TYR A 1 80 ? 3.553 -8.461 -17.442 1.00 96.94 80 TYR A N 1
ATOM 629 C CA . TYR A 1 80 ? 2.102 -8.290 -17.545 1.00 96.94 80 TYR A CA 1
ATOM 630 C C . TYR A 1 80 ? 1.328 -9.253 -16.637 1.00 96.94 80 TYR A C 1
ATOM 632 O O . TYR A 1 80 ? 0.286 -8.856 -16.118 1.00 96.94 80 TYR A O 1
ATOM 640 N N . LYS A 1 81 ? 1.848 -10.459 -16.361 1.00 97.44 81 LYS A N 1
ATOM 641 C CA . LYS A 1 81 ? 1.285 -11.351 -15.331 1.00 97.44 81 LYS A CA 1
ATOM 642 C C . LYS A 1 81 ? 1.342 -10.704 -13.944 1.00 97.44 81 LYS A C 1
ATOM 644 O O . LYS A 1 81 ? 0.329 -10.674 -13.252 1.00 97.44 81 LYS A O 1
ATOM 649 N N . HIS A 1 82 ? 2.482 -10.131 -13.550 1.00 97.75 82 HIS A N 1
ATOM 650 C CA . HIS A 1 82 ? 2.592 -9.441 -12.258 1.00 97.75 82 HIS A CA 1
ATOM 651 C C . HIS A 1 82 ? 1.686 -8.207 -12.173 1.00 97.75 82 HIS A C 1
ATOM 653 O O . HIS A 1 82 ? 0.986 -8.050 -11.176 1.00 97.75 82 HIS A O 1
ATOM 659 N N . ILE A 1 83 ? 1.653 -7.369 -13.216 1.00 97.00 83 ILE A N 1
ATOM 660 C CA . ILE A 1 83 ? 0.757 -6.201 -13.277 1.00 97.00 83 ILE A CA 1
ATOM 661 C C . ILE A 1 83 ? -0.703 -6.648 -13.174 1.00 97.00 83 ILE A C 1
ATOM 663 O O . ILE A 1 83 ? -1.457 -6.064 -12.408 1.00 97.00 83 ILE A O 1
ATOM 667 N N . SER A 1 84 ? -1.096 -7.700 -13.898 1.00 96.25 84 SER A N 1
ATOM 668 C CA . SER A 1 84 ? -2.462 -8.228 -13.856 1.00 96.25 84 SER A CA 1
ATOM 669 C C . SER A 1 84 ? -2.863 -8.660 -12.447 1.00 96.25 84 SER A C 1
ATOM 671 O O . SER A 1 84 ? -3.946 -8.292 -12.001 1.00 96.25 84 SER A O 1
ATOM 673 N N . VAL A 1 85 ? -1.983 -9.358 -11.719 1.00 95.38 85 VAL A N 1
ATOM 674 C CA . VAL A 1 85 ? -2.219 -9.716 -10.311 1.00 95.38 85 VAL A CA 1
ATOM 675 C C . VAL A 1 85 ? -2.355 -8.455 -9.453 1.00 95.38 85 VAL A C 1
ATOM 677 O O . VAL A 1 85 ? -3.356 -8.295 -8.764 1.00 95.38 85 VAL A O 1
ATOM 680 N N . LEU A 1 86 ? -1.405 -7.522 -9.531 1.00 94.75 86 LEU A N 1
ATOM 681 C CA . LEU A 1 86 ? -1.434 -6.294 -8.727 1.00 94.75 86 LEU A CA 1
ATOM 682 C C . LEU A 1 86 ? -2.681 -5.435 -8.993 1.00 94.75 86 LEU A C 1
ATOM 684 O O . LEU A 1 86 ? -3.237 -4.854 -8.063 1.00 94.75 86 LEU A O 1
ATOM 688 N N . THR A 1 87 ? -3.147 -5.371 -10.240 1.00 90.38 87 THR A N 1
ATOM 689 C CA . THR A 1 87 ? -4.390 -4.678 -10.597 1.00 90.38 87 THR A CA 1
ATOM 690 C C . THR A 1 87 ? -5.620 -5.442 -10.124 1.00 90.38 87 THR A C 1
ATOM 692 O O . THR A 1 87 ? -6.529 -4.837 -9.558 1.00 90.38 87 THR A O 1
ATOM 695 N N . ARG A 1 88 ? -5.658 -6.768 -10.315 1.00 87.94 88 ARG A N 1
ATOM 696 C CA . ARG A 1 88 ? -6.784 -7.613 -9.889 1.00 87.94 88 ARG A CA 1
ATOM 697 C C . ARG A 1 88 ? -7.032 -7.498 -8.387 1.00 87.94 88 ARG A C 1
ATOM 699 O O . ARG A 1 88 ? -8.183 -7.367 -7.990 1.00 87.94 88 ARG A O 1
ATOM 706 N N . TYR A 1 89 ? -5.964 -7.511 -7.594 1.00 88.00 89 TYR A N 1
ATOM 707 C CA . TYR A 1 89 ? -6.019 -7.452 -6.132 1.00 88.00 89 TYR A CA 1
ATOM 708 C C . TYR A 1 89 ? -5.945 -6.021 -5.572 1.00 88.00 89 TYR A C 1
ATOM 710 O O . TYR A 1 89 ? -5.736 -5.831 -4.380 1.00 88.00 89 TYR A O 1
ATOM 718 N N . GLY A 1 90 ? -6.126 -4.997 -6.413 1.00 84.69 90 GLY A N 1
ATOM 719 C CA . GLY A 1 90 ? -6.372 -3.630 -5.947 1.00 84.69 90 GLY A CA 1
ATOM 720 C C . GLY A 1 90 ? -5.157 -2.889 -5.382 1.00 84.69 90 GLY A C 1
ATOM 721 O O . GLY A 1 90 ? -5.333 -1.900 -4.670 1.00 84.69 90 GLY A O 1
ATOM 722 N N . TRP A 1 91 ? -3.936 -3.311 -5.703 1.00 89.25 91 TRP A N 1
ATOM 723 C CA . TRP A 1 91 ? -2.724 -2.567 -5.349 1.00 89.25 91 TRP A CA 1
ATOM 724 C C . TRP A 1 91 ? -2.497 -1.379 -6.283 1.00 89.25 91 TRP A C 1
ATOM 726 O O . TRP A 1 91 ? -2.166 -0.279 -5.842 1.00 89.25 91 TRP A O 1
ATOM 736 N N . ILE A 1 92 ? -2.723 -1.571 -7.584 1.00 92.00 92 ILE A N 1
ATOM 737 C CA . ILE A 1 92 ? -2.462 -0.550 -8.606 1.00 92.00 92 ILE A CA 1
ATOM 738 C C . ILE A 1 92 ? -3.620 -0.406 -9.589 1.00 92.00 92 ILE A C 1
ATOM 740 O O . ILE A 1 92 ? -4.304 -1.375 -9.915 1.00 92.00 92 ILE A O 1
ATOM 744 N N . GLU A 1 93 ? -3.772 0.793 -10.132 1.00 89.44 93 GLU A N 1
ATOM 745 C CA . GLU A 1 93 ? -4.760 1.125 -11.155 1.00 89.44 93 GLU A CA 1
ATOM 746 C C . GLU A 1 93 ? -4.114 1.893 -12.316 1.00 89.44 93 GLU A C 1
ATOM 748 O O . GLU A 1 93 ? -2.951 2.306 -12.253 1.00 89.44 93 GLU A O 1
ATOM 753 N N . ARG A 1 94 ? -4.851 2.038 -13.422 1.00 88.12 94 ARG A N 1
ATOM 754 C CA . ARG A 1 94 ? -4.412 2.870 -14.547 1.00 88.12 94 ARG A CA 1
ATOM 755 C C . ARG A 1 94 ? -4.773 4.322 -14.252 1.00 88.12 94 ARG A C 1
ATOM 757 O O . ARG A 1 94 ? -5.950 4.661 -14.221 1.00 88.12 94 ARG A O 1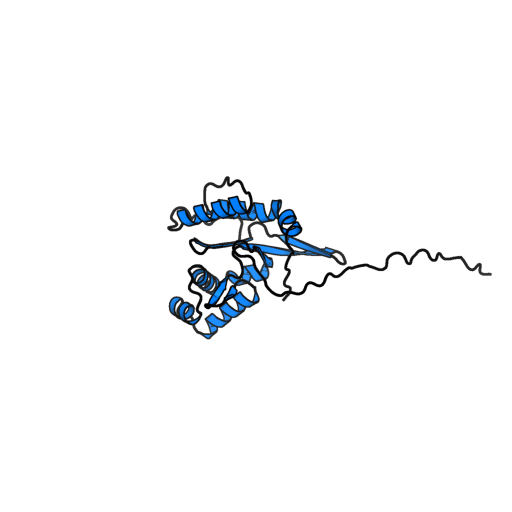
ATOM 764 N N . GLY A 1 95 ? -3.757 5.152 -14.063 1.00 84.50 95 GLY A N 1
ATOM 765 C CA . GLY A 1 95 ? -3.876 6.604 -14.080 1.00 84.50 95 GLY A CA 1
ATOM 766 C C . GLY A 1 95 ? -3.627 7.178 -15.475 1.00 84.50 95 GLY A C 1
ATOM 767 O O . GLY A 1 95 ? -3.283 6.461 -16.416 1.00 84.50 95 GLY A O 1
ATOM 768 N N . GLU A 1 96 ? -3.749 8.499 -15.583 1.00 84.19 96 GLU A N 1
ATOM 769 C CA . GLU A 1 96 ? -3.562 9.263 -16.825 1.00 84.19 96 GLU A CA 1
ATOM 770 C C . GLU A 1 96 ? -2.183 9.027 -17.468 1.00 84.19 96 GLU A C 1
ATOM 772 O O . GLU A 1 96 ? -2.067 8.854 -18.678 1.00 84.19 96 GLU A O 1
ATOM 777 N N . PHE A 1 97 ? -1.131 8.930 -16.647 1.00 85.25 97 PHE A N 1
ATOM 778 C CA . PHE A 1 97 ? 0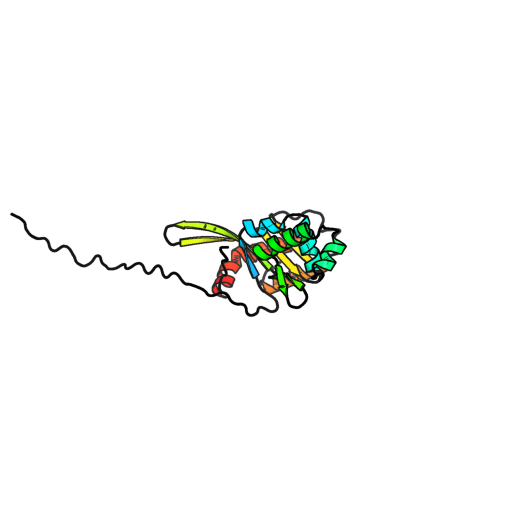.257 8.841 -17.117 1.00 85.25 97 PHE A CA 1
ATOM 779 C C . PHE A 1 97 ? 0.893 7.448 -16.993 1.00 85.25 97 PHE A C 1
ATOM 781 O O . PHE A 1 97 ? 2.081 7.284 -17.294 1.00 85.25 97 PHE A O 1
ATOM 788 N N . GLY A 1 98 ? 0.134 6.437 -16.561 1.00 92.06 98 GLY A N 1
ATOM 789 C CA . GLY A 1 98 ? 0.631 5.076 -16.354 1.00 92.06 98 GLY A CA 1
ATOM 790 C C . GLY A 1 98 ? 0.011 4.394 -15.139 1.00 92.06 98 GLY A C 1
ATOM 791 O O . GLY A 1 98 ? -1.089 4.725 -14.714 1.00 92.06 98 GLY A O 1
ATOM 792 N N . LEU A 1 99 ? 0.715 3.411 -14.586 1.00 93.19 99 LEU A N 1
ATOM 793 C CA . LEU A 1 99 ? 0.301 2.708 -13.375 1.00 93.19 99 LEU A CA 1
ATOM 794 C C . LEU A 1 99 ? 0.515 3.587 -12.142 1.00 93.19 99 LEU A C 1
ATOM 796 O O . LEU A 1 99 ? 1.587 4.171 -11.980 1.00 93.19 99 LEU A O 1
ATOM 800 N N . VAL A 1 100 ? -0.480 3.629 -11.262 1.00 91.38 100 VAL A N 1
ATOM 801 C CA . VAL A 1 100 ? -0.420 4.335 -9.977 1.00 91.38 100 VAL A CA 1
ATOM 802 C C . VAL A 1 100 ? -0.883 3.414 -8.856 1.00 91.38 100 VAL A C 1
ATOM 804 O O . VAL A 1 100 ? -1.650 2.480 -9.095 1.00 91.38 100 VAL A O 1
ATOM 807 N N . PHE A 1 101 ? -0.422 3.665 -7.630 1.00 89.62 101 PHE A N 1
ATOM 808 C CA . PHE A 1 101 ? -1.030 3.034 -6.462 1.00 89.62 101 PHE A CA 1
ATOM 809 C C . PHE A 1 101 ? -2.478 3.476 -6.339 1.00 89.62 101 PHE A C 1
ATOM 811 O O . PHE A 1 101 ? -2.807 4.640 -6.559 1.00 89.62 101 PHE A O 1
ATOM 818 N N . SER A 1 102 ? -3.332 2.547 -5.939 1.00 87.25 102 SER A N 1
ATOM 819 C CA . SER A 1 102 ? -4.760 2.839 -5.844 1.00 87.25 102 SER A CA 1
ATOM 820 C C . SER A 1 102 ? -5.137 3.591 -4.558 1.00 87.25 102 SER A C 1
ATOM 822 O O . SER A 1 102 ? -6.194 4.219 -4.474 1.00 87.25 102 SER A O 1
ATOM 824 N N . ALA A 1 103 ? -4.276 3.518 -3.541 1.00 83.00 103 ALA A N 1
ATOM 825 C CA . ALA A 1 103 ? -4.374 4.257 -2.290 1.00 83.00 103 ALA A CA 1
ATOM 826 C C . ALA A 1 103 ? -2.978 4.545 -1.691 1.00 83.00 103 ALA A C 1
ATOM 828 O O . ALA A 1 103 ? -2.035 3.795 -1.954 1.00 83.00 103 ALA A O 1
ATOM 829 N N . PRO A 1 104 ? -2.831 5.615 -0.885 1.00 79.75 104 PRO A N 1
ATOM 830 C CA . PRO A 1 104 ? -1.642 5.890 -0.086 1.00 79.75 104 PRO A CA 1
ATOM 831 C C . PRO A 1 104 ? -1.543 5.058 1.202 1.00 79.75 104 PRO A C 1
ATOM 833 O O . PRO A 1 104 ? -0.449 4.914 1.735 1.00 79.75 104 PRO A O 1
ATOM 836 N N . VAL A 1 105 ? -2.650 4.511 1.716 1.00 82.56 105 VAL A N 1
ATOM 837 C CA . VAL A 1 105 ? -2.661 3.669 2.924 1.00 82.56 105 VAL A CA 1
ATOM 838 C C . VAL A 1 105 ? -3.469 2.407 2.655 1.00 82.56 105 VAL A C 1
ATOM 840 O O . VAL A 1 105 ? -4.565 2.488 2.105 1.00 82.56 105 VAL A O 1
ATOM 843 N N . TYR A 1 106 ? -2.945 1.257 3.067 1.00 85.62 106 TYR A N 1
ATOM 844 C CA . TYR A 1 106 ? -3.604 -0.042 2.971 1.00 85.62 106 TYR A CA 1
ATOM 845 C C . TYR A 1 106 ? -3.717 -0.659 4.360 1.00 85.62 106 TYR A C 1
ATOM 847 O O . TYR A 1 106 ? -2.700 -0.841 5.034 1.00 85.62 106 TYR A O 1
ATOM 855 N N . LEU A 1 107 ? -4.937 -0.998 4.768 1.00 84.44 107 LEU A N 1
ATOM 856 C CA . LEU A 1 107 ? -5.204 -1.781 5.972 1.00 84.44 107 LEU A CA 1
ATOM 857 C C . LEU A 1 107 ? -5.687 -3.165 5.561 1.00 84.44 107 LEU A C 1
ATOM 859 O O . LEU A 1 107 ? -6.430 -3.311 4.588 1.00 84.44 107 LEU A O 1
ATOM 863 N N . VAL A 1 108 ? -5.258 -4.173 6.309 1.00 86.00 108 VAL A N 1
ATOM 864 C CA . VAL A 1 108 ? -5.546 -5.567 5.986 1.00 86.00 108 VAL A CA 1
ATOM 865 C C . VAL A 1 108 ? -6.674 -6.079 6.864 1.00 86.00 108 VAL A C 1
ATOM 867 O O . VAL A 1 108 ? -6.662 -5.830 8.067 1.00 86.00 108 VAL A O 1
ATOM 870 N N . TYR A 1 109 ? -7.627 -6.795 6.272 1.00 82.50 109 TYR A N 1
ATOM 871 C CA . TYR A 1 109 ? -8.732 -7.426 6.982 1.00 82.50 109 TYR A CA 1
ATOM 872 C C . TYR A 1 109 ? -8.846 -8.917 6.678 1.00 82.50 109 TYR A C 1
ATOM 874 O O . TYR A 1 109 ? -8.447 -9.388 5.611 1.00 82.50 109 TYR A O 1
ATOM 882 N N . GLU A 1 110 ? -9.450 -9.641 7.604 1.00 82.25 110 GLU A N 1
ATOM 883 C CA . GLU A 1 110 ? -9.992 -10.978 7.406 1.00 82.25 110 GLU A CA 1
ATOM 884 C C . GLU A 1 110 ? -11.496 -10.967 7.692 1.00 82.25 110 GLU A C 1
ATOM 886 O O . GLU A 1 110 ? -11.989 -10.123 8.443 1.00 82.25 110 GLU A O 1
ATOM 891 N N . VAL A 1 111 ? -12.223 -11.854 7.017 1.00 77.88 111 VAL A N 1
ATOM 892 C CA . VAL A 1 111 ? -13.661 -12.036 7.225 1.00 77.88 111 VAL A CA 1
ATOM 893 C C . VAL A 1 111 ? -13.841 -13.273 8.080 1.00 77.88 111 VAL A C 1
ATOM 895 O O . VAL A 1 111 ? -13.274 -14.323 7.778 1.00 77.88 111 VAL A O 1
ATOM 898 N N . GLU A 1 112 ? -14.624 -13.127 9.132 1.00 77.19 112 GLU A N 1
ATOM 899 C CA . GLU A 1 112 ? -15.009 -14.189 10.045 1.00 77.19 112 GLU A CA 1
ATOM 900 C C . GLU A 1 112 ? -16.522 -14.384 9.961 1.00 77.19 112 GLU A C 1
ATOM 902 O O . GLU A 1 112 ? -17.273 -13.445 9.674 1.00 77.19 112 GLU A O 1
ATOM 907 N N . ASP A 1 113 ? -16.964 -15.616 10.192 1.00 74.38 113 ASP A N 1
ATOM 908 C CA . ASP A 1 113 ? -18.385 -15.924 10.293 1.00 74.38 113 ASP A CA 1
ATOM 909 C C . ASP A 1 113 ? -18.971 -15.192 11.511 1.00 74.38 113 ASP A C 1
ATOM 911 O O . ASP A 1 113 ? -18.476 -15.344 12.631 1.00 74.38 113 ASP A O 1
ATOM 915 N N . GLY A 1 114 ? -19.974 -14.344 11.275 1.00 69.75 114 GLY A N 1
ATOM 916 C CA . GLY A 1 114 ? -20.674 -13.611 12.331 1.00 69.75 114 GLY A CA 1
ATOM 917 C C . GLY A 1 114 ? -21.868 -14.379 12.903 1.00 69.75 114 GLY A C 1
ATOM 918 O O . GLY A 1 114 ? -22.440 -13.949 13.904 1.00 69.75 114 GLY A O 1
ATOM 919 N N . GLY A 1 115 ? -22.241 -15.505 12.286 1.00 71.00 115 GLY A N 1
ATOM 920 C CA . GLY A 1 115 ? -23.522 -16.177 12.476 1.00 71.00 115 GLY A CA 1
ATOM 921 C C . GLY A 1 115 ? -24.516 -15.867 11.343 1.00 71.00 115 GLY A C 1
ATOM 922 O O . GLY A 1 115 ? -24.195 -15.121 10.414 1.00 71.00 115 GLY A O 1
ATOM 923 N N . PRO A 1 116 ? -25.743 -16.421 11.399 1.00 68.38 116 PRO A N 1
ATOM 924 C CA . PRO A 1 116 ? -26.740 -16.272 10.336 1.00 68.38 116 PRO A CA 1
ATOM 925 C C . PRO A 1 116 ? -26.990 -14.805 9.958 1.00 68.38 116 PRO A C 1
ATOM 927 O O . PRO A 1 116 ? -27.169 -13.963 10.833 1.00 68.38 116 PRO A O 1
ATOM 930 N N . GLY A 1 117 ? -26.953 -14.499 8.658 1.00 65.75 117 GLY A N 1
ATOM 931 C CA . GLY A 1 117 ? -27.195 -13.150 8.124 1.00 65.75 117 GLY A CA 1
ATOM 932 C C . GLY A 1 117 ? -26.079 -12.125 8.375 1.00 65.75 117 GLY A C 1
ATOM 933 O O . GLY A 1 117 ? -26.177 -10.992 7.908 1.00 65.75 117 GLY A O 1
ATOM 934 N N . SER A 1 118 ? -24.990 -12.491 9.063 1.00 63.19 118 SER A N 1
ATOM 935 C CA . SER A 1 118 ? -23.958 -11.536 9.477 1.00 63.19 118 SER A CA 1
ATOM 936 C C . SER A 1 118 ? -22.539 -11.986 9.132 1.00 63.19 118 SER A C 1
ATOM 938 O O . SER A 1 118 ? -22.213 -13.169 9.071 1.00 63.19 118 SER A O 1
ATOM 940 N N . LEU A 1 119 ? -21.665 -11.008 8.900 1.00 65.31 119 LEU A N 1
ATOM 941 C CA . LEU A 1 119 ? -20.244 -11.232 8.666 1.00 65.31 119 LEU A CA 1
ATOM 942 C C . LEU A 1 119 ? -19.435 -10.288 9.552 1.00 65.31 119 LEU A C 1
ATOM 944 O O . LEU A 1 119 ? -19.726 -9.0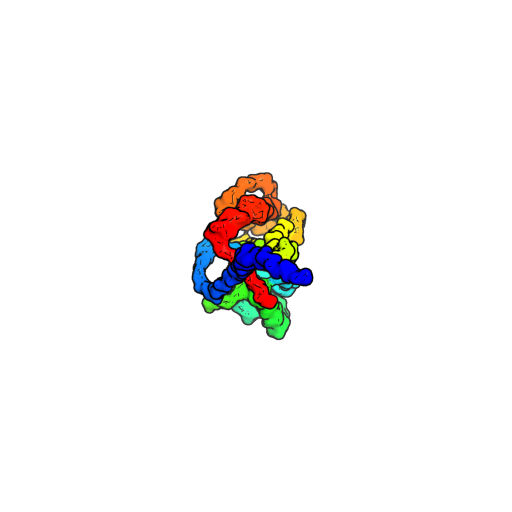92 9.635 1.00 65.31 119 LEU A O 1
ATOM 948 N N . SER A 1 120 ? -18.416 -10.825 10.215 1.00 68.25 120 SER A N 1
ATOM 949 C CA . SER A 1 120 ? -17.493 -10.041 11.029 1.00 68.25 120 SER A CA 1
ATOM 950 C C . SER A 1 120 ? -16.251 -9.712 10.211 1.00 68.25 120 SER A C 1
ATOM 952 O O . SER A 1 120 ? -15.705 -10.557 9.505 1.00 68.25 120 SER A O 1
ATOM 954 N N . ILE A 1 121 ? -15.793 -8.465 10.282 1.00 73.31 121 ILE A N 1
ATOM 955 C CA . ILE A 1 121 ? -14.581 -8.014 9.594 1.00 73.31 121 ILE A CA 1
ATOM 956 C C . ILE A 1 121 ? -13.574 -7.634 10.653 1.00 73.31 121 ILE A C 1
ATOM 958 O O . ILE A 1 121 ? -13.741 -6.637 11.361 1.00 73.31 121 ILE A O 1
ATOM 962 N N . ARG A 1 122 ? -12.494 -8.404 10.730 1.00 76.44 122 ARG A N 1
ATOM 963 C CA . ARG A 1 122 ? -11.408 -8.143 11.665 1.00 76.44 122 ARG A CA 1
ATOM 964 C C . ARG A 1 122 ? -10.233 -7.532 10.923 1.00 76.44 122 ARG A C 1
ATOM 966 O O . ARG A 1 122 ? -9.706 -8.117 9.982 1.00 76.44 122 ARG A O 1
ATOM 973 N N . LEU A 1 123 ? -9.798 -6.343 11.343 1.00 78.88 123 LEU A N 1
ATOM 974 C CA . LEU A 1 123 ? -8.532 -5.803 10.854 1.00 78.88 123 LEU A CA 1
ATOM 975 C C . LEU A 1 123 ? -7.360 -6.553 11.478 1.00 78.88 123 LEU A C 1
ATOM 977 O O . LEU A 1 123 ? -7.296 -6.759 12.691 1.00 78.88 123 LEU A O 1
ATOM 981 N N . VAL A 1 124 ? -6.400 -6.915 10.637 1.00 80.88 124 VAL A N 1
ATOM 982 C CA . VAL A 1 124 ? -5.211 -7.651 11.043 1.00 80.88 124 VAL A CA 1
ATOM 983 C C . VAL A 1 124 ? -4.158 -6.671 11.536 1.00 80.88 124 VAL A C 1
ATOM 985 O O . VAL A 1 124 ? -3.497 -5.971 10.764 1.00 80.88 124 VAL A O 1
ATOM 988 N N . ASN A 1 125 ? -3.976 -6.640 12.853 1.00 77.81 125 ASN A N 1
ATOM 989 C CA . ASN A 1 125 ? -2.912 -5.864 13.476 1.00 77.81 125 ASN A CA 1
ATOM 990 C C . ASN A 1 125 ? -1.539 -6.320 12.958 1.00 77.81 125 ASN A C 1
ATOM 992 O O . ASN A 1 125 ? -1.258 -7.512 12.842 1.00 77.81 125 ASN A O 1
ATOM 996 N N . GLY A 1 126 ? -0.668 -5.358 12.649 1.00 81.69 126 GLY A N 1
ATOM 997 C CA . GLY A 1 126 ? 0.668 -5.646 12.125 1.00 81.69 126 GLY A CA 1
ATOM 998 C C . GLY A 1 126 ? 0.705 -6.066 10.653 1.00 81.69 126 GLY A C 1
ATOM 999 O O . GLY A 1 126 ? 1.765 -6.476 10.183 1.00 81.69 126 GLY A O 1
ATOM 1000 N N . LYS A 1 127 ? -0.402 -5.951 9.905 1.00 88.50 127 LYS A N 1
ATOM 1001 C CA . LYS A 1 127 ? -0.388 -6.016 8.439 1.00 88.50 127 LYS A CA 1
ATOM 1002 C C . LYS A 1 127 ? -0.957 -4.736 7.830 1.00 88.50 127 LYS A C 1
ATOM 1004 O O . LYS A 1 127 ? -2.049 -4.294 8.173 1.00 88.50 127 LYS A O 1
ATOM 1009 N N . GLY A 1 128 ? -0.205 -4.129 6.921 1.00 88.69 128 GLY A N 1
ATOM 1010 C CA . GLY A 1 128 ? -0.611 -2.895 6.255 1.00 88.69 128 GLY A CA 1
ATOM 1011 C C . GLY A 1 128 ? 0.488 -2.319 5.380 1.00 88.69 128 GLY A C 1
ATOM 1012 O O . GLY A 1 128 ? 1.609 -2.831 5.347 1.00 88.69 128 GLY A O 1
ATOM 1013 N N . ALA A 1 129 ? 0.174 -1.254 4.653 1.00 90.00 129 ALA A N 1
ATOM 1014 C CA . ALA A 1 129 ? 1.170 -0.568 3.846 1.00 90.00 129 ALA A CA 1
ATOM 1015 C C . ALA A 1 129 ? 0.919 0.937 3.728 1.00 90.00 129 ALA A C 1
ATOM 1017 O O . ALA A 1 129 ? -0.222 1.396 3.758 1.00 90.00 129 ALA A O 1
ATOM 1018 N N . PHE A 1 130 ? 2.001 1.690 3.543 1.00 86.81 130 PHE A N 1
ATOM 1019 C CA . PHE A 1 130 ? 1.997 3.137 3.343 1.00 86.81 130 PHE A CA 1
ATOM 1020 C C . PHE A 1 130 ? 2.790 3.482 2.079 1.00 86.81 130 PHE A C 1
ATOM 1022 O O . PHE A 1 130 ? 3.891 2.969 1.873 1.00 86.81 130 PHE A O 1
ATOM 1029 N N . VAL A 1 131 ? 2.243 4.350 1.235 1.00 84.81 131 VAL A N 1
ATOM 1030 C CA . VAL A 1 131 ? 2.877 4.855 0.011 1.00 84.81 131 VAL A CA 1
ATOM 1031 C C . VAL A 1 131 ? 3.088 6.352 0.167 1.00 84.81 131 VAL A C 1
ATOM 1033 O O . VAL A 1 131 ? 2.157 7.082 0.504 1.00 84.81 131 VAL A O 1
ATOM 1036 N N . ASP A 1 132 ? 4.291 6.814 -0.138 1.00 80.25 132 ASP A N 1
ATOM 1037 C CA . ASP A 1 132 ? 4.616 8.231 -0.211 1.00 80.25 132 ASP A CA 1
ATOM 1038 C C . ASP A 1 132 ? 5.670 8.466 -1.290 1.00 80.25 132 ASP A C 1
ATOM 1040 O O . ASP A 1 132 ? 6.631 7.719 -1.438 1.00 80.25 132 ASP A O 1
ATOM 1044 N N . GLU A 1 133 ? 5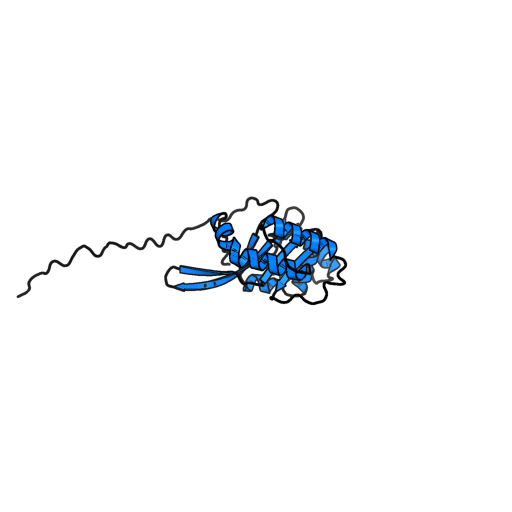.501 9.532 -2.059 1.00 70.31 133 GLU A N 1
ATOM 1045 C CA . GLU A 1 133 ? 6.322 9.802 -3.244 1.00 70.31 133 GLU A CA 1
ATOM 1046 C C . GLU A 1 133 ? 7.804 10.038 -2.901 1.00 70.31 133 GLU A C 1
ATOM 1048 O O . GLU A 1 133 ? 8.678 9.878 -3.754 1.00 70.31 133 GLU A O 1
ATOM 1053 N N . LYS A 1 134 ? 8.109 10.412 -1.648 1.00 70.50 134 LYS A N 1
ATOM 1054 C CA . LYS A 1 134 ? 9.470 10.726 -1.186 1.00 70.50 134 LYS A CA 1
ATOM 1055 C C . LYS A 1 134 ? 10.150 9.554 -0.489 1.00 70.50 134 LYS A C 1
ATOM 1057 O O . LYS A 1 134 ? 11.363 9.400 -0.607 1.00 70.50 134 LYS A O 1
ATOM 1062 N N . THR A 1 135 ? 9.394 8.763 0.264 1.00 67.88 135 THR A N 1
ATOM 1063 C CA . THR A 1 135 ? 9.870 7.593 1.020 1.00 67.88 135 THR A CA 1
ATOM 1064 C C . THR A 1 135 ? 9.700 6.286 0.256 1.00 67.88 135 THR A C 1
ATOM 1066 O O . THR A 1 135 ? 10.320 5.281 0.604 1.00 67.88 135 THR A O 1
ATOM 1069 N N . GLY A 1 136 ? 8.926 6.309 -0.825 1.00 78.81 136 GLY A N 1
ATOM 1070 C CA . GLY A 1 136 ? 8.588 5.157 -1.636 1.00 78.81 136 GLY A CA 1
ATOM 1071 C C . GLY A 1 136 ? 7.396 4.405 -1.052 1.00 78.81 136 GLY A C 1
ATOM 1072 O O . GLY A 1 136 ? 6.283 4.914 -0.961 1.00 78.81 136 GLY A O 1
ATOM 1073 N N . PHE A 1 137 ? 7.612 3.141 -0.713 1.00 82.62 137 PHE A N 1
ATOM 1074 C CA . PHE A 1 137 ? 6.545 2.240 -0.307 1.00 82.62 137 PHE A CA 1
ATOM 1075 C C . PHE A 1 137 ? 7.006 1.364 0.850 1.00 82.62 137 PHE A C 1
ATOM 1077 O O . PHE A 1 137 ? 8.086 0.772 0.802 1.00 82.62 137 PHE A O 1
ATOM 1084 N N . ILE A 1 138 ? 6.182 1.308 1.890 1.00 85.31 138 ILE A N 1
ATOM 1085 C CA . ILE A 1 138 ? 6.463 0.641 3.156 1.00 85.31 138 ILE A CA 1
ATOM 1086 C C . ILE A 1 138 ? 5.399 -0.425 3.356 1.00 85.31 138 ILE A C 1
ATOM 1088 O O . ILE A 1 138 ? 4.218 -0.104 3.429 1.00 85.31 138 ILE A O 1
ATOM 1092 N N . ILE A 1 139 ? 5.826 -1.681 3.470 1.00 87.25 139 ILE A N 1
ATOM 1093 C CA . ILE A 1 139 ? 4.966 -2.803 3.847 1.00 87.25 139 ILE A CA 1
ATOM 1094 C C . ILE A 1 139 ? 5.304 -3.217 5.268 1.00 87.25 139 ILE A C 1
ATOM 1096 O O . ILE A 1 139 ? 6.466 -3.456 5.598 1.00 87.25 139 ILE A O 1
ATOM 1100 N N . ILE A 1 140 ? 4.264 -3.373 6.073 1.00 86.44 140 ILE A N 1
ATOM 1101 C CA . ILE A 1 140 ? 4.306 -4.030 7.368 1.00 86.44 140 ILE A CA 1
ATOM 1102 C C . ILE A 1 140 ? 3.643 -5.391 7.174 1.00 86.44 140 ILE A C 1
ATOM 1104 O O . ILE A 1 140 ? 2.461 -5.466 6.854 1.00 86.44 140 ILE A O 1
ATOM 1108 N N . ASN A 1 141 ? 4.418 -6.464 7.316 1.00 85.31 141 ASN A N 1
ATOM 1109 C CA . ASN A 1 141 ? 3.938 -7.842 7.221 1.00 85.31 141 ASN A CA 1
ATOM 1110 C C . ASN A 1 141 ? 4.401 -8.632 8.452 1.00 85.31 141 ASN A C 1
ATOM 1112 O O . ASN A 1 141 ? 5.233 -9.533 8.358 1.00 85.31 141 ASN A O 1
ATOM 1116 N N . GLY A 1 142 ? 3.930 -8.210 9.622 1.00 79.19 142 GLY A N 1
ATOM 1117 C CA . GLY A 1 142 ? 4.352 -8.712 10.924 1.00 79.19 142 GLY A CA 1
ATOM 1118 C C . GLY A 1 142 ? 4.652 -7.586 11.915 1.00 79.19 142 GLY A C 1
ATOM 1119 O O . GLY A 1 142 ? 4.787 -6.419 11.558 1.00 79.19 142 GLY A O 1
ATOM 1120 N N . VAL A 1 143 ? 4.763 -7.955 13.190 1.00 62.12 143 VAL A N 1
ATOM 1121 C CA . VAL A 1 143 ? 4.817 -7.000 14.314 1.00 62.12 143 VAL A CA 1
ATOM 1122 C C .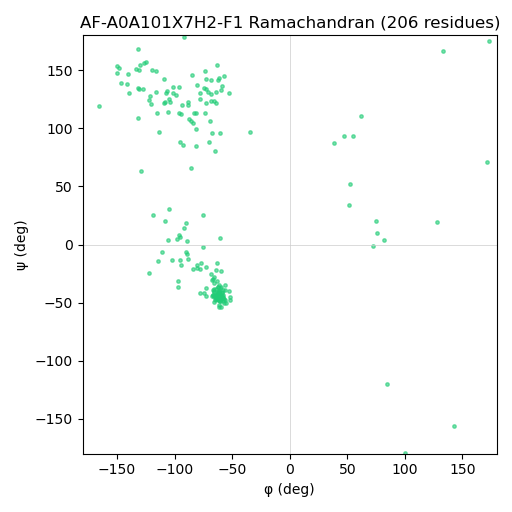 VAL A 1 143 ? 6.246 -6.542 14.642 1.00 62.12 143 VAL A C 1
ATOM 1124 O O . VAL A 1 143 ? 6.430 -5.583 15.383 1.00 62.12 143 VAL A O 1
ATOM 1127 N N . ARG A 1 144 ? 7.283 -7.197 14.100 1.00 63.41 144 ARG A N 1
ATOM 1128 C CA . ARG A 1 144 ? 8.683 -6.862 14.405 1.00 63.41 144 ARG A CA 1
ATOM 1129 C C . ARG A 1 144 ? 9.373 -6.189 13.217 1.00 63.41 144 ARG A C 1
ATOM 1131 O O . ARG A 1 144 ? 9.437 -6.797 12.147 1.00 63.41 144 ARG A O 1
ATOM 1138 N N . PRO A 1 145 ? 9.922 -4.973 13.388 1.00 59.75 145 PRO A N 1
ATOM 1139 C CA . PRO A 1 145 ? 10.696 -4.328 12.341 1.00 59.75 145 PRO A CA 1
ATOM 1140 C C . PRO A 1 145 ? 12.010 -5.084 12.111 1.00 59.75 145 PRO A C 1
ATOM 1142 O O . PRO A 1 145 ? 12.652 -5.551 13.052 1.00 59.75 145 PRO A O 1
ATOM 1145 N N . ILE A 1 146 ? 12.434 -5.192 10.851 1.00 60.62 146 ILE A N 1
ATOM 1146 C CA . ILE A 1 146 ? 13.760 -5.729 10.526 1.00 60.62 146 ILE A CA 1
ATOM 1147 C C . ILE A 1 146 ? 14.804 -4.705 11.020 1.00 60.62 146 ILE A C 1
ATOM 1149 O O . ILE A 1 146 ? 14.685 -3.534 10.651 1.00 60.62 146 ILE A O 1
ATOM 1153 N N . PRO A 1 147 ? 15.841 -5.094 11.792 1.00 54.34 147 PRO A N 1
ATOM 1154 C CA . PRO A 1 147 ? 16.779 -4.172 12.463 1.00 54.34 147 PRO A CA 1
ATOM 1155 C C . PRO A 1 147 ? 17.611 -3.221 11.573 1.00 54.34 147 PRO A C 1
ATOM 1157 O O . PRO A 1 147 ? 18.467 -2.492 12.067 1.00 54.34 147 PRO A O 1
ATOM 1160 N N . ASN A 1 148 ? 17.385 -3.178 10.261 1.00 51.41 148 ASN A N 1
ATOM 1161 C CA . ASN A 1 148 ? 18.262 -2.507 9.299 1.00 51.41 148 ASN A CA 1
ATOM 1162 C C . ASN A 1 148 ? 17.940 -1.020 9.053 1.00 51.41 148 ASN A C 1
ATOM 1164 O O . ASN A 1 148 ? 18.596 -0.380 8.229 1.00 51.41 148 ASN A O 1
ATOM 1168 N N . CYS A 1 149 ? 16.965 -0.427 9.752 1.00 53.22 149 CYS A N 1
ATOM 1169 C CA . CYS A 1 149 ? 16.584 0.972 9.520 1.00 53.22 149 CYS A CA 1
ATOM 1170 C C . CYS A 1 149 ? 17.603 2.010 10.029 1.00 53.22 149 CYS A C 1
ATOM 1172 O O . CYS A 1 149 ? 17.590 3.135 9.534 1.00 53.22 149 CYS A O 1
ATOM 1174 N N . LEU A 1 150 ? 18.510 1.660 10.949 1.00 53.06 150 LEU A N 1
ATOM 1175 C CA . LEU A 1 150 ? 19.459 2.618 11.546 1.00 53.06 150 LEU A CA 1
ATOM 1176 C C . LEU A 1 150 ? 20.521 3.144 10.560 1.00 53.06 150 LEU A C 1
ATOM 1178 O O . LEU A 1 150 ? 21.012 4.254 10.732 1.00 53.06 150 LEU A O 1
ATOM 1182 N N . LYS A 1 151 ? 20.842 2.389 9.499 1.00 60.50 151 LYS A N 1
ATOM 1183 C CA . LYS A 1 151 ? 21.754 2.809 8.412 1.00 60.50 151 LYS A CA 1
ATOM 1184 C C . LYS A 1 151 ? 21.013 3.101 7.101 1.00 60.50 151 LYS A C 1
ATOM 1186 O O . LYS A 1 151 ? 21.600 3.052 6.023 1.00 60.50 151 LYS A O 1
ATOM 1191 N N . CYS A 1 152 ? 19.707 3.356 7.171 1.00 68.12 152 CYS A N 1
ATOM 1192 C CA . CYS A 1 152 ? 18.896 3.588 5.984 1.00 68.12 152 CYS A CA 1
ATOM 1193 C C . CYS A 1 152 ? 19.111 5.017 5.449 1.00 68.12 152 CYS A C 1
ATOM 1195 O O . CYS A 1 152 ? 18.854 5.976 6.179 1.00 68.12 152 CYS A O 1
ATOM 1197 N N . PRO A 1 153 ? 19.485 5.201 4.168 1.00 73.38 153 PRO A N 1
ATOM 1198 C CA . PRO A 1 153 ? 19.644 6.534 3.578 1.00 73.38 153 PRO A CA 1
ATOM 1199 C C . PRO A 1 153 ? 18.329 7.330 3.530 1.00 73.38 153 PRO A C 1
ATOM 1201 O O . PRO A 1 153 ? 18.350 8.547 3.374 1.00 73.38 153 PRO A O 1
ATOM 1204 N N . MET A 1 154 ? 17.184 6.657 3.691 1.00 77.19 154 MET A N 1
ATOM 1205 C CA . MET A 1 154 ? 15.856 7.272 3.714 1.00 77.19 154 MET A CA 1
ATOM 1206 C C . MET A 1 154 ? 15.336 7.558 5.129 1.00 77.19 154 MET A C 1
ATOM 1208 O O . MET A 1 154 ? 14.171 7.919 5.285 1.00 77.19 154 MET A O 1
ATOM 1212 N N . LEU A 1 155 ? 16.166 7.396 6.171 1.00 81.12 155 LEU A N 1
ATOM 1213 C CA . LEU A 1 155 ? 15.742 7.529 7.569 1.00 81.12 155 LEU A CA 1
ATOM 1214 C C . LEU A 1 155 ? 15.008 8.854 7.823 1.00 81.12 155 LEU A C 1
ATOM 1216 O O . LEU A 1 155 ? 13.914 8.849 8.379 1.00 81.12 155 LEU A O 1
ATOM 1220 N N . LYS A 1 156 ? 15.565 9.982 7.362 1.00 83.19 156 LYS A N 1
ATOM 1221 C CA . LYS A 1 156 ? 14.980 11.317 7.565 1.00 83.19 156 LYS A CA 1
ATOM 1222 C C . LYS A 1 156 ? 13.607 11.448 6.905 1.00 83.19 156 LYS A C 1
ATOM 1224 O O . LYS A 1 156 ? 12.676 11.947 7.533 1.00 83.19 156 LYS A O 1
ATOM 1229 N N . GLN A 1 157 ? 13.482 10.996 5.660 1.00 84.75 157 GLN A N 1
ATOM 1230 C CA . GLN A 1 157 ? 12.233 11.038 4.908 1.00 84.75 157 GLN A CA 1
ATOM 1231 C C . GLN A 1 157 ? 11.190 10.139 5.583 1.00 84.75 157 GLN A C 1
ATOM 1233 O O . GLN A 1 157 ? 10.064 10.577 5.806 1.00 84.75 157 GLN A O 1
ATOM 1238 N N . CYS A 1 158 ? 11.575 8.925 5.994 1.00 84.06 158 CYS A N 1
ATOM 1239 C CA . CYS A 1 158 ? 10.6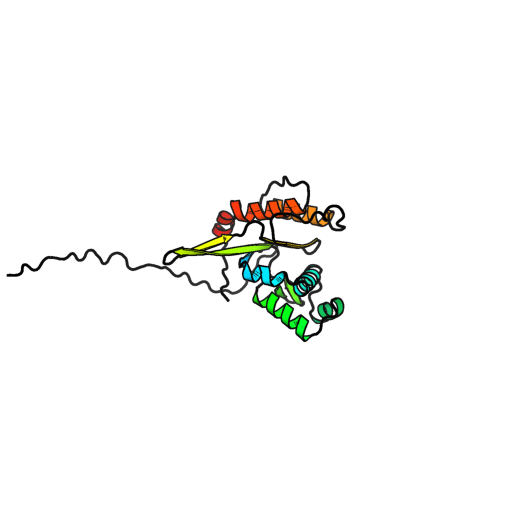94 7.998 6.705 1.00 84.06 158 CYS A CA 1
ATOM 1240 C C . CYS A 1 158 ? 10.193 8.588 8.027 1.00 84.06 158 CYS A C 1
ATOM 1242 O O . CYS A 1 158 ? 9.000 8.491 8.307 1.00 84.06 158 CYS A O 1
ATOM 1244 N N . THR A 1 159 ? 11.064 9.247 8.799 1.00 87.44 159 THR A N 1
ATOM 1245 C CA . THR A 1 159 ? 10.687 9.958 10.033 1.00 87.44 159 THR A CA 1
ATOM 1246 C C . THR A 1 159 ? 9.697 11.090 9.762 1.00 87.44 159 THR A C 1
ATOM 1248 O O . THR A 1 159 ? 8.747 11.285 10.517 1.00 87.44 159 THR A O 1
ATOM 1251 N N . GLN A 1 160 ? 9.907 11.870 8.701 1.00 87.50 160 GLN A N 1
ATOM 1252 C CA . GLN A 1 160 ? 9.002 12.966 8.348 1.00 87.50 160 GLN A CA 1
ATOM 1253 C C . GLN A 1 160 ? 7.633 12.444 7.911 1.00 87.50 160 GLN A C 1
ATOM 1255 O O . GLN A 1 160 ? 6.611 12.965 8.357 1.00 87.50 160 GLN A O 1
ATOM 1260 N N . HIS A 1 161 ? 7.610 11.397 7.088 1.00 87.12 161 HIS A N 1
ATOM 1261 C CA . HIS A 1 161 ? 6.370 10.795 6.620 1.00 87.12 161 HIS A CA 1
ATOM 1262 C C . HIS A 1 161 ? 5.581 10.156 7.773 1.00 87.12 161 HIS A C 1
ATOM 1264 O O . HIS A 1 161 ? 4.395 10.439 7.916 1.00 87.12 161 HIS A O 1
ATOM 1270 N N . VAL A 1 162 ? 6.221 9.402 8.675 1.00 87.12 162 VAL A N 1
ATOM 1271 C CA . VAL A 1 162 ? 5.495 8.806 9.810 1.00 87.12 162 VAL A CA 1
ATOM 1272 C C . VAL A 1 162 ? 4.947 9.859 10.779 1.00 87.12 162 VAL A C 1
ATOM 1274 O O . VAL A 1 162 ? 3.844 9.695 11.291 1.00 87.12 162 VAL A O 1
ATOM 1277 N N . LYS A 1 163 ? 5.643 10.990 10.970 1.00 88.81 163 LYS A N 1
ATOM 1278 C CA . LYS A 1 163 ? 5.117 12.134 11.740 1.00 88.81 163 LYS A CA 1
ATOM 1279 C C . LYS A 1 163 ? 3.907 12.783 11.065 1.00 88.81 163 LYS A C 1
ATOM 1281 O O . LYS A 1 163 ? 2.950 13.138 11.746 1.00 88.81 163 LYS A O 1
ATOM 1286 N N . LEU A 1 164 ? 3.927 12.916 9.736 1.00 86.00 164 LEU A N 1
ATOM 1287 C CA . LEU A 1 164 ? 2.773 13.397 8.971 1.00 86.00 164 LEU A CA 1
ATOM 1288 C C . LEU A 1 164 ? 1.564 12.472 9.169 1.00 86.00 164 LEU A C 1
ATOM 1290 O O . LEU A 1 164 ? 0.464 12.955 9.439 1.00 86.00 164 LEU A O 1
ATOM 1294 N N . LEU A 1 165 ? 1.767 11.154 9.071 1.00 83.81 165 LEU A N 1
ATOM 1295 C CA . LEU A 1 165 ? 0.711 10.163 9.286 1.00 83.81 165 LEU A CA 1
ATOM 1296 C C . LEU A 1 165 ? 0.185 10.203 10.722 1.00 83.81 165 LEU A C 1
ATOM 1298 O O . LEU A 1 165 ? -1.024 10.211 10.922 1.00 83.81 165 LEU A O 1
ATOM 1302 N N . ALA A 1 166 ? 1.074 10.292 11.712 1.00 86.50 166 ALA A N 1
ATOM 1303 C CA . ALA A 1 166 ? 0.698 10.409 13.114 1.00 86.50 166 ALA A CA 1
ATOM 1304 C C . ALA A 1 166 ? -0.186 11.637 13.360 1.00 86.50 166 ALA A C 1
ATOM 1306 O O . ALA A 1 166 ? -1.251 11.505 13.952 1.00 86.50 166 ALA A O 1
ATOM 1307 N N . ASN A 1 167 ? 0.176 12.801 12.816 1.00 84.88 167 ASN A N 1
ATOM 1308 C CA . ASN A 1 167 ? -0.671 13.995 12.894 1.00 84.88 167 ASN A CA 1
ATOM 1309 C C . ASN A 1 167 ? -2.015 13.793 12.177 1.00 84.88 167 ASN A C 1
ATOM 1311 O O . ASN A 1 167 ? -3.057 14.172 12.702 1.00 84.88 167 ASN A O 1
ATOM 1315 N N . THR A 1 168 ? -2.001 13.162 10.999 1.00 77.31 168 THR A N 1
ATOM 1316 C CA . THR A 1 168 ? -3.210 12.897 10.196 1.00 77.31 168 THR A CA 1
ATOM 1317 C C . THR A 1 168 ? -4.195 11.990 10.934 1.00 77.31 168 THR A C 1
ATOM 1319 O O . THR A 1 168 ? -5.399 12.226 10.904 1.00 77.31 168 THR A O 1
ATOM 1322 N N . PHE A 1 169 ? -3.690 10.967 11.625 1.00 76.69 169 PHE A N 1
ATOM 1323 C CA . PHE A 1 169 ? -4.498 10.006 12.378 1.00 76.69 169 PHE A CA 1
ATOM 1324 C C . PHE A 1 169 ? -4.634 10.348 13.870 1.00 76.69 169 PHE A C 1
ATOM 1326 O O . PHE A 1 169 ? -5.209 9.557 14.621 1.00 76.69 169 PHE A O 1
ATOM 1333 N N . ASN A 1 170 ? -4.140 11.519 14.287 1.00 81.31 170 ASN A N 1
ATOM 1334 C CA . ASN A 1 170 ? -4.123 12.000 15.668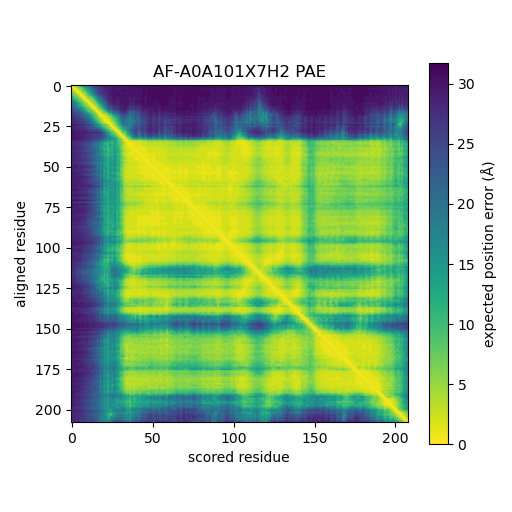 1.00 81.31 170 ASN A CA 1
ATOM 1335 C C . ASN A 1 170 ? -3.497 10.997 16.664 1.00 81.31 170 ASN A C 1
ATOM 1337 O O . ASN A 1 170 ? -4.102 10.630 17.672 1.00 81.31 170 ASN A O 1
ATOM 1341 N N . VAL A 1 171 ? -2.286 10.529 16.349 1.00 85.00 171 VAL A N 1
ATOM 1342 C CA . VAL A 1 171 ? -1.494 9.565 17.129 1.00 85.00 171 VAL A CA 1
ATOM 1343 C C . VAL A 1 171 ? -0.320 10.270 17.796 1.00 85.00 171 VAL A C 1
ATOM 1345 O O . VAL A 1 171 ? 0.467 10.949 17.137 1.00 85.00 171 VAL A O 1
ATOM 1348 N N . THR A 1 172 ? -0.141 10.057 19.096 1.00 88.69 172 THR A N 1
ATOM 1349 C CA . THR A 1 172 ? 1.078 10.466 19.803 1.00 88.69 172 THR A CA 1
ATOM 1350 C C . THR A 1 172 ? 2.124 9.362 19.696 1.00 88.69 172 THR A C 1
ATOM 1352 O O . THR A 1 172 ? 1.973 8.326 20.334 1.00 88.69 172 THR A O 1
ATOM 1355 N N . LEU A 1 173 ? 3.178 9.587 18.905 1.00 87.62 173 LEU A N 1
ATOM 1356 C CA . LEU A 1 173 ? 4.268 8.624 18.716 1.00 87.62 173 LEU A CA 1
ATOM 1357 C C . LEU A 1 173 ? 5.140 8.500 19.971 1.00 87.62 173 LEU A C 1
ATOM 1359 O O . LEU A 1 17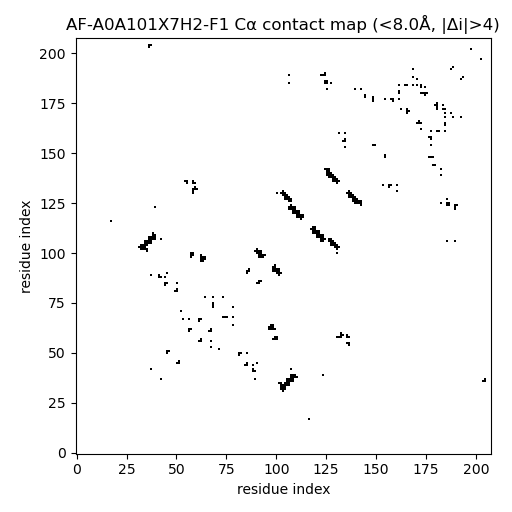3 ? 5.615 9.512 20.494 1.00 87.62 173 LEU A O 1
ATOM 1363 N N . ARG A 1 174 ? 5.406 7.266 20.403 1.00 88.44 174 ARG A N 1
ATOM 1364 C CA . ARG A 1 174 ? 6.334 6.936 21.507 1.00 88.44 174 ARG A CA 1
ATOM 1365 C C . ARG A 1 174 ? 7.564 6.161 21.039 1.00 88.44 174 ARG A C 1
ATOM 1367 O O . ARG A 1 174 ? 8.534 6.031 21.780 1.00 88.44 174 ARG A O 1
ATOM 1374 N N . SER A 1 175 ? 7.505 5.639 19.822 1.00 84.31 175 SER A N 1
ATOM 1375 C CA . SER A 1 175 ? 8.535 4.815 19.199 1.00 84.31 175 SER A CA 1
ATOM 1376 C C . SER A 1 175 ? 9.885 5.524 19.020 1.00 84.31 175 SER A C 1
ATOM 1378 O O . SER A 1 175 ? 9.938 6.705 18.667 1.00 84.31 175 SER A O 1
ATOM 1380 N N . GLY A 1 176 ? 10.984 4.779 19.196 1.00 80.31 176 GLY A N 1
ATOM 1381 C CA . GLY A 1 176 ? 12.353 5.294 19.057 1.00 80.31 176 GLY A CA 1
ATOM 1382 C C . GLY A 1 176 ? 12.865 5.299 17.615 1.00 80.31 176 GLY A C 1
ATOM 1383 O O . GLY A 1 176 ? 13.780 6.052 17.276 1.00 80.31 176 GLY A O 1
ATOM 1384 N N . THR A 1 177 ? 12.262 4.490 16.740 1.00 84.19 177 THR A N 1
ATOM 1385 C CA . THR A 1 177 ? 12.627 4.401 15.320 1.00 84.19 177 THR A CA 1
ATOM 1386 C C . THR A 1 177 ? 11.430 4.647 14.393 1.00 84.19 177 THR A C 1
ATOM 1388 O O . THR A 1 177 ? 10.284 4.411 14.781 1.00 84.19 177 THR A O 1
ATOM 1391 N N . PRO A 1 178 ? 11.648 5.065 13.127 1.00 84.75 178 PRO A N 1
ATOM 1392 C CA . PRO A 1 178 ? 10.547 5.238 12.178 1.00 84.75 178 PRO A CA 1
ATOM 1393 C C . PRO A 1 178 ? 9.786 3.944 11.898 1.00 84.75 178 PRO A C 1
ATOM 1395 O O . PRO A 1 178 ? 8.578 3.986 11.714 1.00 84.75 178 PRO A O 1
ATOM 1398 N N . ALA A 1 179 ? 10.475 2.799 11.878 1.00 83.00 179 ALA A N 1
ATOM 1399 C CA . ALA A 1 179 ? 9.849 1.505 11.624 1.00 83.00 179 ALA A CA 1
ATOM 1400 C C . ALA A 1 179 ? 8.848 1.133 12.728 1.00 83.00 179 ALA A C 1
ATOM 1402 O O . ALA A 1 179 ? 7.712 0.774 12.427 1.00 83.00 179 ALA A O 1
ATOM 1403 N N . GLU A 1 180 ? 9.243 1.293 13.992 1.00 85.56 180 GLU A N 1
ATOM 1404 C CA . GLU A 1 180 ? 8.344 1.141 15.143 1.00 85.56 180 GLU A CA 1
ATOM 1405 C C . GLU A 1 180 ? 7.196 2.155 15.086 1.00 85.56 180 GLU A C 1
ATOM 1407 O O . GLU A 1 180 ? 6.042 1.781 15.275 1.00 85.56 180 GLU A O 1
ATOM 1412 N N . ALA A 1 181 ? 7.479 3.408 14.715 1.00 87.75 181 ALA A N 1
ATOM 1413 C CA . ALA A 1 181 ? 6.453 4.441 14.602 1.00 87.75 181 ALA A CA 1
ATOM 1414 C C . ALA A 1 181 ? 5.391 4.108 13.536 1.00 87.75 181 ALA A C 1
ATOM 1416 O O . ALA A 1 181 ? 4.211 4.376 13.750 1.00 87.75 181 ALA A O 1
ATOM 1417 N N . TYR A 1 182 ? 5.762 3.495 12.404 1.00 88.06 182 TYR A N 1
ATOM 1418 C CA . TYR A 1 182 ? 4.780 3.054 11.403 1.00 88.06 182 TYR A CA 1
ATOM 1419 C C . TYR A 1 182 ? 3.882 1.940 11.947 1.00 88.06 182 TYR A C 1
ATOM 1421 O O . TYR A 1 182 ? 2.681 1.935 11.674 1.00 88.06 182 TYR A O 1
ATOM 1429 N N .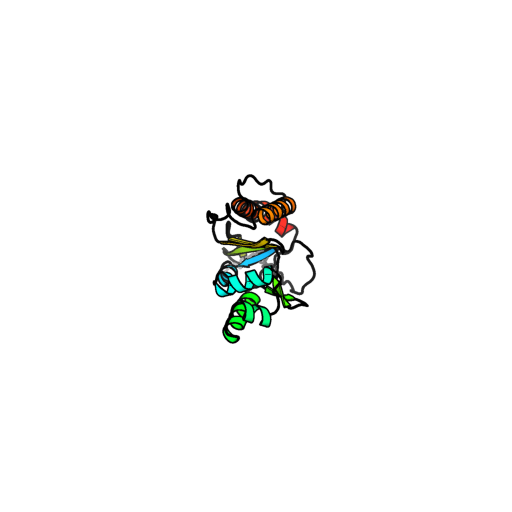 ILE A 1 183 ? 4.446 1.016 12.730 1.00 86.25 183 ILE A N 1
ATOM 1430 C CA . ILE A 1 183 ? 3.688 -0.048 13.400 1.00 86.25 183 ILE A CA 1
ATOM 1431 C C . ILE A 1 183 ? 2.750 0.553 14.452 1.00 86.25 183 ILE A C 1
ATOM 1433 O O . ILE A 1 183 ? 1.596 0.137 14.541 1.00 86.25 183 ILE A O 1
ATOM 1437 N N . GLU A 1 184 ? 3.207 1.551 15.209 1.00 87.38 184 GLU A N 1
ATOM 1438 C CA . GLU A 1 184 ? 2.409 2.266 16.209 1.00 87.38 184 GLU A CA 1
ATOM 1439 C C . GLU A 1 184 ? 1.218 2.990 15.564 1.00 87.38 184 GLU A C 1
ATOM 1441 O O . GLU A 1 184 ? 0.081 2.815 16.006 1.00 87.38 184 GLU A O 1
ATOM 1446 N N . VAL A 1 185 ? 1.449 3.722 14.466 1.00 85.94 185 VAL A N 1
ATOM 1447 C CA . VAL A 1 185 ? 0.376 4.370 13.692 1.00 85.94 185 VAL A CA 1
ATOM 1448 C C . VAL A 1 185 ? -0.597 3.334 13.143 1.00 85.94 185 VAL A C 1
ATOM 1450 O O . VAL A 1 185 ? -1.803 3.494 13.317 1.00 85.94 185 VAL A O 1
ATOM 1453 N N . LEU A 1 186 ? -0.096 2.264 12.514 1.00 85.38 186 LEU A N 1
ATOM 1454 C CA . LEU A 1 186 ? -0.946 1.201 11.977 1.00 85.38 186 LEU A CA 1
ATOM 1455 C C . LEU A 1 186 ? -1.828 0.607 13.080 1.00 85.38 186 LEU A C 1
ATOM 1457 O O . LEU A 1 186 ? -3.042 0.548 12.922 1.00 85.38 186 LEU A O 1
ATOM 1461 N N . THR A 1 187 ? -1.225 0.239 14.211 1.00 83.69 187 THR A N 1
ATOM 1462 C CA . THR A 1 187 ? -1.926 -0.357 15.357 1.00 83.69 187 THR A CA 1
ATOM 1463 C C . THR A 1 187 ? -2.975 0.594 15.923 1.00 83.69 187 THR A C 1
ATOM 1465 O O . THR A 1 187 ? -4.074 0.165 16.267 1.00 83.69 187 THR A O 1
ATOM 1468 N N . TRP A 1 188 ? -2.684 1.893 16.014 1.00 82.44 188 TRP A N 1
ATOM 1469 C CA . TRP A 1 188 ? -3.663 2.880 16.468 1.00 82.44 188 TRP A CA 1
ATOM 1470 C C . TRP A 1 188 ? -4.863 2.981 15.522 1.00 82.44 188 TRP A C 1
ATOM 1472 O O . TRP A 1 188 ? -6.015 2.966 15.966 1.00 82.44 188 TRP A O 1
ATOM 1482 N N . VAL A 1 189 ? -4.594 3.061 14.216 1.00 76.31 189 VAL A N 1
ATOM 1483 C CA . VAL A 1 189 ? -5.634 3.148 13.186 1.00 76.31 189 VAL A CA 1
ATOM 1484 C C . VAL A 1 189 ? -6.525 1.908 13.215 1.00 76.31 189 VAL A C 1
ATOM 1486 O O . VAL A 1 189 ? -7.746 2.055 13.197 1.00 76.31 189 VAL A O 1
ATOM 1489 N N . THR A 1 190 ? -5.945 0.711 13.324 1.00 74.88 190 THR A N 1
ATOM 1490 C CA . THR A 1 190 ? -6.709 -0.544 13.334 1.00 74.88 190 THR A CA 1
ATOM 1491 C C . THR A 1 190 ? -7.487 -0.772 14.631 1.00 74.88 190 THR A C 1
ATOM 1493 O O . THR A 1 190 ? -8.602 -1.277 14.572 1.00 74.88 190 THR A O 1
ATOM 1496 N N . SER A 1 191 ? -6.940 -0.396 15.794 1.00 72.25 191 SER A N 1
ATOM 1497 C CA . SER A 1 191 ? -7.526 -0.751 17.102 1.00 72.25 191 SER A CA 1
ATOM 1498 C C . SER A 1 191 ? -8.413 0.318 17.742 1.00 72.25 191 SER A C 1
ATOM 1500 O O . SER A 1 191 ? -9.332 -0.027 18.480 1.00 72.25 191 SER A O 1
ATOM 1502 N N . LYS A 1 192 ? -8.142 1.609 17.517 1.00 66.75 192 LYS A N 1
ATOM 1503 C CA . LYS A 1 192 ? -8.768 2.700 18.294 1.00 66.75 192 LYS A CA 1
ATOM 1504 C C . LYS A 1 192 ? -9.523 3.715 17.461 1.00 66.75 192 LYS A C 1
ATOM 1506 O O . LYS A 1 192 ? -10.413 4.381 17.978 1.00 66.75 192 LYS A O 1
ATOM 1511 N N . ASN A 1 193 ? -9.167 3.850 16.189 1.00 65.19 193 ASN A N 1
ATOM 1512 C CA . ASN A 1 193 ? -9.785 4.838 15.312 1.00 65.19 193 ASN A CA 1
ATOM 1513 C C . ASN A 1 193 ? -10.658 4.203 14.226 1.00 65.19 193 ASN A C 1
ATOM 1515 O O . ASN A 1 193 ? -11.353 4.923 13.524 1.00 65.19 193 ASN A O 1
ATOM 1519 N N . LEU A 1 194 ? -10.663 2.873 14.097 1.00 63.56 194 LEU A N 1
ATOM 1520 C CA . LEU A 1 194 ? -11.375 2.193 13.023 1.00 63.56 194 LEU A CA 1
ATOM 1521 C C . LEU A 1 194 ? -12.875 2.484 13.044 1.00 63.56 194 LEU A C 1
ATOM 1523 O O . LEU A 1 194 ? -13.397 2.962 12.049 1.00 63.56 194 LEU A O 1
ATOM 1527 N N . ALA A 1 195 ? -13.553 2.263 14.173 1.00 57.75 195 ALA A N 1
ATOM 1528 C CA . ALA A 1 195 ? -14.989 2.520 14.279 1.00 57.75 195 ALA A CA 1
ATOM 1529 C C . ALA A 1 195 ? -15.324 3.984 13.966 1.00 57.75 195 ALA A C 1
ATOM 1531 O O . ALA A 1 195 ? -16.281 4.259 13.261 1.00 57.75 195 ALA A O 1
ATOM 1532 N N . LYS A 1 196 ? -14.496 4.938 14.406 1.00 61.06 196 LYS A N 1
ATOM 1533 C CA . LYS A 1 196 ? -14.677 6.358 14.078 1.00 61.06 196 LYS A CA 1
ATOM 1534 C C . LYS A 1 196 ? -14.466 6.633 12.587 1.00 61.06 196 LYS A C 1
ATOM 1536 O O . LYS A 1 196 ? -15.254 7.365 12.003 1.00 61.06 196 LYS A O 1
ATOM 1541 N N . ILE A 1 197 ? -13.436 6.041 11.981 1.00 58.16 197 ILE A N 1
ATOM 1542 C CA . ILE A 1 197 ? -13.146 6.146 10.549 1.00 58.16 197 ILE A CA 1
ATOM 1543 C C . ILE A 1 197 ? -14.327 5.571 9.758 1.00 58.16 197 ILE A C 1
ATOM 1545 O O . ILE A 1 197 ? -14.912 6.309 8.979 1.00 58.16 197 ILE A O 1
ATOM 1549 N N . LEU A 1 198 ? -14.745 4.332 10.030 1.00 59.00 198 LEU A N 1
ATOM 1550 C CA . LEU A 1 198 ? -15.857 3.635 9.367 1.00 59.00 198 LEU A CA 1
ATOM 1551 C C . LEU A 1 198 ? -17.235 4.252 9.641 1.00 59.00 198 LEU A C 1
ATOM 1553 O O . LEU A 1 198 ? -18.107 4.200 8.790 1.00 59.00 198 LEU A O 1
ATOM 1557 N N . ASN A 1 199 ? -17.443 4.875 10.799 1.00 52.84 199 ASN A N 1
ATOM 1558 C CA . ASN A 1 199 ? -18.676 5.623 11.063 1.00 52.84 199 ASN A CA 1
ATOM 1559 C C . ASN A 1 199 ? -18.669 6.993 10.364 1.00 52.84 199 ASN A C 1
ATOM 1561 O O . ASN A 1 199 ? -19.709 7.633 10.250 1.00 52.84 199 ASN A O 1
ATOM 1565 N N . SER A 1 200 ? -17.501 7.461 9.909 1.00 45.81 200 SER A N 1
ATOM 1566 C CA . SER A 1 200 ? -17.334 8.727 9.182 1.00 45.81 200 SER A CA 1
ATOM 1567 C C . SER A 1 200 ? -17.166 8.564 7.666 1.00 45.81 200 SER A C 1
ATOM 1569 O O . SER A 1 200 ? -17.259 9.554 6.941 1.00 45.81 200 SER A O 1
ATOM 1571 N N . ILE A 1 201 ? -16.908 7.342 7.181 1.00 46.12 201 ILE A N 1
ATOM 1572 C CA . ILE A 1 201 ? -16.693 7.003 5.767 1.00 46.12 201 ILE A CA 1
ATOM 1573 C C . ILE A 1 201 ? -17.363 5.667 5.441 1.00 46.12 201 ILE A C 1
ATOM 1575 O O . ILE A 1 201 ? -17.351 4.756 6.253 1.00 46.12 201 ILE A O 1
ATOM 1579 N N . TYR A 1 202 ? -17.868 5.493 4.224 1.00 41.25 202 TYR A N 1
ATOM 1580 C CA . TYR A 1 202 ? -18.413 4.203 3.792 1.00 41.25 202 TYR A CA 1
ATOM 1581 C C . TYR A 1 202 ? -17.296 3.169 3.546 1.00 41.25 202 TYR A C 1
ATOM 1583 O O . TYR A 1 202 ? -16.219 3.506 3.048 1.00 41.25 202 TYR A O 1
ATOM 1591 N N . LEU A 1 203 ? -17.560 1.908 3.901 1.00 44.12 203 LEU A N 1
ATOM 1592 C CA . LEU A 1 203 ? -16.622 0.785 3.837 1.00 44.12 203 LEU A CA 1
ATOM 1593 C C . LEU A 1 203 ? -16.786 0.028 2.505 1.00 44.12 203 LEU A C 1
ATOM 1595 O O . LEU A 1 203 ? -17.866 -0.465 2.201 1.00 44.12 203 LEU A O 1
ATOM 1599 N N . ASP A 1 204 ? -15.719 -0.047 1.703 1.00 41.59 204 ASP A N 1
ATOM 1600 C CA . ASP A 1 204 ? -15.686 -0.763 0.416 1.00 41.59 204 ASP A CA 1
ATOM 1601 C C . ASP A 1 204 ? -15.146 -2.191 0.613 1.00 41.59 204 ASP A C 1
ATOM 1603 O O . ASP A 1 204 ? -13.969 -2.379 0.939 1.00 41.59 204 ASP A O 1
ATOM 1607 N N . LEU A 1 205 ? -16.005 -3.196 0.425 1.00 38.72 205 LEU A N 1
ATOM 1608 C CA . LEU A 1 205 ? -15.644 -4.616 0.453 1.00 38.72 205 LEU A CA 1
ATOM 1609 C C . LEU A 1 205 ? -15.816 -5.211 -0.936 1.00 38.72 205 LEU A C 1
ATOM 1611 O O . LEU A 1 205 ? -16.898 -5.628 -1.341 1.00 38.72 205 LEU A O 1
ATOM 1615 N N . SER A 1 206 ? -14.710 -5.273 -1.668 1.00 34.19 206 SER A N 1
ATOM 1616 C CA . SER A 1 206 ? -14.660 -5.931 -2.967 1.00 34.19 206 SER A CA 1
ATOM 1617 C C . SER A 1 206 ? -14.495 -7.442 -2.791 1.00 34.19 206 SER A C 1
ATOM 1619 O O . SER A 1 206 ? -13.373 -7.928 -2.649 1.00 34.19 206 SER A O 1
ATOM 1621 N N . LEU A 1 207 ? -15.592 -8.189 -2.897 1.00 31.11 207 LEU A N 1
ATOM 1622 C CA . LEU A 1 207 ? -15.553 -9.620 -3.204 1.00 31.11 207 LEU A CA 1
ATOM 1623 C C . LEU A 1 207 ? -15.395 -9.775 -4.728 1.00 31.11 207 LEU A C 1
ATOM 1625 O O . LEU A 1 207 ? -16.267 -9.362 -5.493 1.00 31.11 207 LEU A O 1
ATOM 1629 N N . ARG A 1 208 ? -14.251 -10.301 -5.176 1.00 34.38 208 ARG A N 1
ATOM 1630 C CA . ARG A 1 208 ? -13.970 -10.634 -6.583 1.00 34.38 208 ARG A CA 1
ATOM 1631 C C . ARG A 1 208 ? -13.337 -12.005 -6.712 1.00 34.38 208 ARG A C 1
ATOM 1633 O O . ARG A 1 208 ? -12.390 -12.272 -5.941 1.00 34.38 208 ARG A O 1
#

Solvent-accessible surface area (backbone atoms only — not comparable to full-atom values): 12704 Å² total; per-residue (Å²): 136,82,85,84,76,88,77,73,90,74,82,76,83,73,78,80,76,78,76,77,82,83,80,89,89,77,90,83,84,67,83,86,80,39,72,37,69,37,45,54,68,44,55,56,68,44,71,43,71,70,41,44,53,51,52,44,39,34,28,65,68,49,24,41,68,73,58,47,32,64,78,68,70,48,57,69,69,59,51,52,52,46,51,48,49,38,38,75,51,60,51,34,41,84,49,98,83,28,46,35,69,64,45,43,28,36,44,27,26,47,81,42,88,55,53,90,99,43,74,37,77,46,64,43,77,39,36,33,34,44,49,40,75,84,66,21,64,47,77,40,86,49,84,71,73,74,88,66,58,87,80,38,94,53,44,69,48,40,41,52,49,44,52,51,50,19,61,74,70,71,48,86,83,82,56,94,44,50,63,51,32,48,51,51,46,51,41,44,45,62,74,75,39,36,69,62,49,55,75,73,40,89,83,74,81,86,86,126

Mean predicted aligned error: 11.68 Å

Foldseek 3Di:
DDDDDPPDPPPPPDPDPLVPDDDDDDDDDDDPDDEAEFEPVLLVLCVPPLNVLLQQCQLQVVFALVSSCVVVVDDPVVSVVSVVSCVVRQQWDQDPVGIHGNDQKYWYWHWDDPDPSDIDIATDQQFMKGGDNLLGIDTGDGLDDDPPLVPDPCQVVLVVVLVVLCVVQVHDDPDPGSRNSVSRSNNCCRPPCVVVVCVVDPHDDDDD

pLDDT: mean 73.61, std 20.85, range [29.73, 97.75]

Radius of gyration: 22.72 Å; Cα contacts (8 Å, |Δi|>4): 240; chains: 1; bounding box: 87×49×43 Å